Protein AF-A0A7C1CQU7-F1 (afdb_monomer_lite)

Foldseek 3Di:
DDDPVVVVVVVVVVVVVVVVVVVVVPDDPPDVPVVVVVVVVVVVVVVVVVVVVVVVVVVVVVVVVVVVVVVVVVVVVVVVVVVVVVVVVVVVVVVVVVVVVVVVVVVVVVVVVVVVVVVVVVVVVVVVVVVVVVVVVVVVVVVVVVVVVVVVVVVVVVVVVVVVVVVVVVVVVVVVVVVVVVVVVVVVVVVVVVVVCCCVVVCVVVVVVVVVVVVVVVVVVVVVVVVVVVPPPPPPVVVQVPDPVSQQVVQLVVVVVVCVVPDPPVQKDAQDQAPPRDDTAGIWGWDQDPPNDNPDTHTHGDGGDDDPVVPVD

Radius of gyration: 114.38 Å; chains: 1; bounding box: 146×77×330 Å

Structure (mmCIF, N/CA/C/O backbone):
data_AF-A0A7C1CQU7-F1
#
_entry.id   AF-A0A7C1CQU7-F1
#
loop_
_atom_site.group_PDB
_atom_site.id
_atom_site.type_symbol
_atom_site.label_atom_id
_atom_site.label_alt_id
_atom_site.label_comp_id
_atom_site.label_asym_id
_atom_site.label_entity_id
_atom_site.label_seq_id
_atom_site.pdbx_PDB_ins_code
_atom_site.Cartn_x
_atom_site.Cartn_y
_atom_site.Cartn_z
_atom_site.occupancy
_atom_site.B_iso_or_equiv
_atom_site.auth_seq_id
_atom_site.auth_comp_id
_atom_site.auth_asym_id
_atom_site.auth_atom_id
_atom_site.pdbx_PDB_model_num
ATOM 1 N N . MET A 1 1 ? 92.258 -51.554 -167.176 1.00 52.19 1 MET A N 1
ATOM 2 C CA . MET A 1 1 ? 92.944 -50.259 -166.995 1.00 52.19 1 MET A CA 1
ATOM 3 C C . MET A 1 1 ? 91.890 -49.221 -166.662 1.00 52.19 1 MET A C 1
ATOM 5 O O . MET A 1 1 ? 91.170 -48.793 -167.552 1.00 52.19 1 MET A O 1
ATOM 9 N N . ILE A 1 2 ? 91.719 -48.932 -165.372 1.00 47.75 2 ILE A N 1
ATOM 10 C CA . ILE A 1 2 ? 90.845 -47.865 -164.867 1.00 47.75 2 ILE A CA 1
ATOM 11 C C . ILE A 1 2 ? 91.769 -46.693 -164.478 1.00 47.75 2 ILE A C 1
ATOM 13 O O . ILE A 1 2 ? 92.855 -46.960 -163.961 1.00 47.75 2 ILE A O 1
ATOM 17 N N . PRO A 1 3 ? 91.402 -45.441 -164.803 1.00 57.81 3 PRO A N 1
ATOM 18 C CA . PRO A 1 3 ? 92.338 -44.379 -165.197 1.00 57.81 3 PRO A CA 1
ATOM 19 C C . PRO A 1 3 ? 92.877 -43.546 -164.016 1.00 57.81 3 PRO A C 1
ATOM 21 O O . PRO A 1 3 ? 92.169 -43.348 -163.029 1.00 57.81 3 PRO A O 1
ATOM 24 N N . GLU A 1 4 ? 94.086 -42.982 -164.155 1.00 64.00 4 GLU A N 1
ATOM 25 C CA . GLU A 1 4 ? 94.810 -42.149 -163.163 1.00 64.00 4 GLU A CA 1
ATOM 26 C C . GLU A 1 4 ? 93.991 -40.998 -162.532 1.00 64.00 4 GLU A C 1
ATOM 28 O O . GLU A 1 4 ? 94.267 -40.585 -161.407 1.00 64.00 4 GLU A O 1
ATOM 33 N N . TYR A 1 5 ? 92.928 -40.518 -163.183 1.00 70.50 5 TYR A N 1
ATOM 34 C CA . TYR A 1 5 ? 92.079 -39.434 -162.667 1.00 70.50 5 TYR A CA 1
ATOM 35 C C . TYR A 1 5 ? 91.309 -39.785 -161.378 1.00 70.50 5 TYR A C 1
ATOM 37 O O . TYR A 1 5 ? 91.013 -38.891 -160.583 1.00 70.50 5 TYR A O 1
ATOM 45 N N . ILE A 1 6 ? 91.009 -41.066 -161.119 1.00 69.50 6 ILE A N 1
ATOM 46 C CA . ILE A 1 6 ? 90.254 -41.472 -159.916 1.00 69.50 6 ILE A CA 1
ATOM 47 C C . ILE A 1 6 ? 91.121 -41.383 -158.647 1.00 69.50 6 ILE A C 1
ATOM 49 O O . ILE A 1 6 ? 90.611 -41.031 -157.583 1.00 69.50 6 ILE A O 1
ATOM 53 N N . GLN A 1 7 ? 92.436 -41.619 -158.739 1.00 68.69 7 GLN A N 1
ATOM 54 C CA . GLN A 1 7 ? 93.334 -41.514 -157.579 1.00 68.69 7 GLN A CA 1
ATOM 55 C C . GLN A 1 7 ? 93.500 -40.064 -157.094 1.00 68.69 7 GLN A C 1
ATOM 57 O O . GLN A 1 7 ? 93.564 -39.825 -155.887 1.00 68.69 7 GLN A O 1
ATOM 62 N N . ILE A 1 8 ? 93.482 -39.089 -158.009 1.00 71.31 8 ILE A N 1
ATOM 63 C CA . ILE A 1 8 ? 93.587 -37.660 -157.668 1.00 71.31 8 ILE A CA 1
ATOM 64 C C . ILE A 1 8 ? 92.328 -37.177 -156.925 1.00 71.31 8 ILE A C 1
ATOM 66 O O . ILE A 1 8 ? 92.433 -36.442 -155.942 1.00 71.31 8 ILE A O 1
ATOM 70 N N . ALA A 1 9 ? 91.137 -37.633 -157.331 1.00 71.56 9 ALA A N 1
ATOM 71 C CA . ALA A 1 9 ? 89.878 -37.244 -156.690 1.00 71.56 9 ALA A CA 1
ATOM 72 C C . ALA A 1 9 ? 89.766 -37.743 -155.235 1.00 71.56 9 ALA A C 1
ATOM 74 O O . ALA A 1 9 ? 89.304 -37.008 -154.360 1.00 71.56 9 ALA A O 1
ATOM 75 N N . VAL A 1 10 ? 90.238 -38.963 -154.949 1.00 75.75 10 VAL A N 1
ATOM 76 C CA . VAL A 1 10 ? 90.227 -39.524 -153.585 1.00 75.75 10 VAL A CA 1
ATOM 77 C C . VAL A 1 10 ? 91.210 -38.784 -152.667 1.00 75.75 10 VAL A C 1
ATOM 79 O O . VAL A 1 10 ? 90.876 -38.521 -151.513 1.00 75.75 10 VAL A O 1
ATOM 82 N N . GLY A 1 11 ? 92.379 -38.375 -153.176 1.00 74.25 11 GLY A N 1
ATOM 83 C CA . GLY A 1 11 ? 93.358 -37.592 -152.408 1.00 74.25 11 GLY A CA 1
ATOM 84 C C . GLY A 1 11 ? 92.873 -36.188 -152.018 1.00 74.25 11 GLY A C 1
ATOM 85 O O . GLY A 1 11 ? 93.217 -35.680 -150.952 1.00 74.25 11 GLY A O 1
ATOM 86 N N . LEU A 1 12 ? 92.030 -35.563 -152.844 1.00 74.88 12 LEU A N 1
ATOM 87 C CA . LEU A 1 12 ? 91.439 -34.255 -152.538 1.00 74.88 12 LEU A CA 1
ATOM 88 C C . LEU A 1 12 ? 90.359 -34.359 -151.449 1.00 74.88 12 LEU A C 1
ATOM 90 O O . LEU A 1 12 ? 90.279 -33.505 -150.564 1.00 74.88 12 LEU A O 1
ATOM 94 N N . LEU A 1 13 ? 89.568 -35.436 -151.465 1.00 76.38 13 LEU A N 1
ATOM 95 C CA . LEU A 1 13 ? 88.512 -35.664 -150.477 1.00 76.38 13 LEU A CA 1
ATOM 96 C C . LEU A 1 13 ? 89.076 -35.939 -149.070 1.00 76.38 13 LEU A C 1
ATOM 98 O O . LEU A 1 13 ? 88.520 -35.470 -148.074 1.00 76.38 13 LEU A O 1
ATOM 102 N N . THR A 1 14 ? 90.203 -36.654 -148.971 1.00 76.88 14 THR A N 1
ATOM 103 C CA . THR A 1 14 ? 90.857 -36.936 -147.680 1.00 76.88 14 THR A CA 1
ATOM 104 C C . THR A 1 14 ? 91.454 -35.682 -147.040 1.00 76.88 14 THR A C 1
ATOM 106 O O . THR A 1 14 ? 91.358 -35.520 -145.823 1.00 76.88 14 THR A O 1
ATOM 109 N N . LEU A 1 15 ? 91.990 -34.749 -147.833 1.00 79.12 15 LEU A N 1
ATOM 110 C CA . LEU A 1 15 ? 92.487 -33.459 -147.336 1.00 79.12 15 LEU A CA 1
ATOM 111 C C . LEU A 1 15 ? 91.371 -32.568 -146.774 1.00 79.12 15 LEU A C 1
ATOM 113 O O . LEU A 1 15 ? 91.558 -31.944 -145.729 1.00 79.12 15 LEU A O 1
ATOM 117 N N . VAL A 1 16 ? 90.197 -32.540 -147.415 1.00 80.81 16 VAL A N 1
ATOM 118 C CA . VAL A 1 16 ? 89.038 -31.778 -146.913 1.00 80.81 16 VAL A CA 1
ATOM 119 C C . VAL A 1 16 ? 88.530 -32.358 -145.593 1.00 80.81 16 VAL A C 1
ATOM 121 O O . VAL A 1 16 ? 88.255 -31.605 -144.656 1.00 80.81 16 VAL A O 1
ATOM 124 N N . LEU A 1 17 ? 88.466 -33.688 -145.477 1.00 79.81 17 LEU A N 1
ATOM 125 C CA . LEU A 1 17 ? 88.086 -34.349 -144.226 1.00 79.81 17 LEU A CA 1
ATOM 126 C C . LEU A 1 17 ? 89.089 -34.070 -143.099 1.00 79.81 17 LEU A C 1
ATOM 128 O O . LEU A 1 17 ? 88.672 -33.777 -141.977 1.00 79.81 17 LEU A O 1
ATOM 132 N N . LEU A 1 18 ? 90.393 -34.082 -143.390 1.00 79.81 18 LEU A N 1
ATOM 133 C CA . LEU A 1 18 ? 91.423 -33.726 -142.409 1.00 79.81 18 LEU A CA 1
ATOM 134 C C . LEU A 1 18 ? 91.337 -32.257 -141.980 1.00 79.81 18 LEU A C 1
ATOM 136 O O . LEU A 1 18 ? 91.488 -31.968 -140.793 1.00 79.81 18 LEU A O 1
ATOM 140 N N . TYR A 1 19 ? 91.030 -31.335 -142.898 1.00 81.12 19 TYR A N 1
ATOM 141 C CA . TYR A 1 19 ? 90.824 -29.923 -142.566 1.00 81.12 19 TYR A CA 1
ATOM 142 C C . TYR A 1 19 ? 89.614 -29.718 -141.644 1.00 81.12 19 TYR A C 1
ATOM 144 O O . TYR A 1 19 ? 89.709 -29.009 -140.641 1.00 81.12 19 TYR A O 1
ATOM 152 N N . PHE A 1 20 ? 88.496 -30.390 -141.932 1.00 80.19 20 PHE A N 1
ATOM 153 C CA . PHE A 1 20 ? 87.295 -30.314 -141.097 1.00 80.19 20 PHE A CA 1
ATOM 154 C C . PHE A 1 20 ? 87.521 -30.932 -139.712 1.00 80.19 20 PHE A C 1
ATOM 156 O O . PHE A 1 20 ? 87.081 -30.387 -138.697 1.00 80.19 20 PHE A O 1
ATOM 163 N N . MET A 1 21 ? 88.258 -32.045 -139.651 1.00 75.19 21 MET A N 1
ATOM 164 C CA . MET A 1 21 ? 88.622 -32.686 -138.388 1.00 75.19 21 MET A CA 1
ATOM 165 C C . MET A 1 21 ? 89.573 -31.804 -137.568 1.00 75.19 21 MET A C 1
ATOM 167 O O . MET A 1 21 ? 89.399 -31.677 -136.357 1.00 75.19 21 MET A O 1
ATOM 171 N N . TRP A 1 22 ? 90.518 -31.120 -138.221 1.00 74.25 22 TRP A N 1
ATOM 172 C CA . TRP A 1 22 ? 91.406 -30.159 -137.569 1.00 74.25 22 TRP A CA 1
ATOM 173 C C . TRP A 1 22 ? 90.660 -28.919 -137.057 1.00 74.25 22 TRP A C 1
ATOM 175 O O . TRP A 1 22 ? 90.920 -28.480 -135.939 1.00 74.25 22 TRP A O 1
ATOM 185 N N . GLN A 1 23 ? 89.677 -28.398 -137.802 1.00 77.12 23 GLN A N 1
ATOM 186 C CA . GLN A 1 23 ? 88.798 -27.328 -137.310 1.00 77.12 23 GLN A CA 1
ATOM 187 C C . GLN A 1 23 ? 87.991 -27.762 -136.083 1.00 77.12 23 GLN A C 1
ATOM 189 O O . GLN A 1 23 ? 87.850 -26.987 -135.136 1.00 77.12 23 GLN A O 1
ATOM 194 N N . ARG A 1 24 ? 87.493 -29.003 -136.065 1.00 72.38 24 ARG A N 1
ATOM 195 C CA . ARG A 1 24 ? 86.677 -29.507 -134.954 1.00 72.38 24 ARG A CA 1
ATOM 196 C C . ARG A 1 24 ? 87.498 -29.800 -133.698 1.00 72.38 24 ARG A C 1
ATOM 198 O O . ARG A 1 24 ? 87.007 -29.559 -132.601 1.00 72.38 24 ARG A O 1
ATOM 205 N N . LEU A 1 25 ? 88.751 -30.241 -133.840 1.00 64.81 25 LEU A N 1
ATOM 206 C CA . LEU A 1 25 ? 89.664 -30.412 -132.701 1.00 64.81 25 LEU A CA 1
ATOM 207 C C . LEU A 1 25 ? 90.180 -29.083 -132.123 1.00 64.81 25 LEU A C 1
ATOM 209 O O . LEU A 1 25 ? 90.722 -29.078 -131.021 1.00 64.81 25 LEU A O 1
ATOM 213 N N . ARG A 1 26 ? 90.020 -27.958 -132.834 1.00 62.16 26 ARG A N 1
ATOM 214 C CA . ARG A 1 26 ? 90.514 -26.640 -132.400 1.00 62.16 26 ARG A CA 1
ATOM 215 C C . ARG A 1 26 ? 89.468 -25.779 -131.680 1.00 62.16 26 ARG A C 1
ATOM 217 O O . ARG A 1 26 ? 89.778 -24.640 -131.338 1.00 62.16 26 ARG A O 1
ATOM 224 N N . GLN A 1 27 ? 88.260 -26.291 -131.425 1.00 60.91 27 GLN A N 1
ATOM 225 C CA . GLN A 1 27 ? 87.268 -25.595 -130.596 1.00 60.91 27 GLN A CA 1
ATOM 226 C C . GLN A 1 27 ? 87.469 -25.922 -129.101 1.00 60.91 27 GLN A C 1
ATOM 228 O O . GLN A 1 27 ? 87.386 -27.090 -128.720 1.00 60.91 27 GLN A O 1
ATOM 233 N N . PRO A 1 28 ? 87.725 -24.925 -128.231 1.00 55.25 28 PRO A N 1
ATOM 234 C CA . PRO A 1 28 ? 87.921 -25.152 -126.802 1.00 55.25 28 PRO A CA 1
ATOM 235 C C . PRO A 1 28 ? 86.569 -25.237 -126.071 1.00 55.25 28 PRO A C 1
ATOM 237 O O . PRO A 1 28 ? 85.902 -24.229 -125.870 1.00 55.25 28 PRO A O 1
ATOM 240 N N . ALA A 1 29 ? 86.174 -26.428 -125.617 1.00 56.47 29 ALA A N 1
ATOM 241 C CA . ALA A 1 29 ? 84.917 -26.678 -124.891 1.00 56.47 29 ALA A CA 1
ATOM 242 C C . ALA A 1 29 ? 84.958 -26.336 -123.374 1.00 56.47 29 ALA A C 1
ATOM 244 O O . ALA A 1 29 ? 84.221 -26.919 -122.587 1.00 56.47 29 ALA A O 1
ATOM 245 N N . GLY A 1 30 ? 85.831 -25.420 -122.934 1.00 58.91 30 GLY A N 1
ATOM 246 C CA . GLY A 1 30 ? 86.108 -25.169 -121.506 1.00 58.91 30 GLY A CA 1
ATOM 247 C C . GLY A 1 30 ? 85.577 -23.857 -120.908 1.00 58.91 30 GLY A C 1
ATOM 248 O O . GLY A 1 30 ? 85.721 -23.660 -119.707 1.00 58.91 30 GLY A O 1
ATOM 249 N N . SER A 1 31 ? 84.994 -22.943 -121.696 1.00 60.34 31 SER A N 1
ATOM 250 C CA . SER A 1 31 ? 84.655 -21.585 -121.219 1.00 60.34 31 SER A CA 1
ATOM 251 C C . SER A 1 31 ? 83.212 -21.377 -120.752 1.00 60.34 31 SER A C 1
ATOM 253 O O . SER A 1 31 ? 82.942 -20.358 -120.121 1.00 60.34 31 SER A O 1
ATOM 255 N N . ASP A 1 32 ? 82.290 -22.290 -121.066 1.00 61.31 32 ASP A N 1
ATOM 256 C CA . ASP A 1 32 ? 80.858 -22.090 -120.786 1.00 61.31 32 ASP A CA 1
ATOM 257 C C . ASP A 1 32 ? 80.410 -22.687 -119.443 1.00 61.31 32 ASP A C 1
ATOM 259 O O . ASP A 1 32 ? 79.511 -22.145 -118.804 1.00 61.31 32 ASP A O 1
ATOM 263 N N . LEU A 1 33 ? 81.088 -23.726 -118.939 1.00 65.88 33 LEU A N 1
ATOM 264 C CA . LEU A 1 33 ? 80.739 -24.360 -117.659 1.00 65.88 33 LEU A CA 1
ATOM 265 C C . LEU A 1 33 ? 81.103 -23.484 -116.441 1.00 65.88 33 LEU A C 1
ATOM 267 O O . LEU A 1 33 ? 80.305 -23.354 -115.518 1.00 65.88 33 LEU A O 1
ATOM 271 N N . ASP A 1 34 ? 82.272 -22.829 -116.448 1.00 68.06 34 ASP A N 1
ATOM 272 C CA . ASP A 1 34 ? 82.695 -21.932 -115.351 1.00 68.06 34 ASP A CA 1
ATOM 273 C C . ASP A 1 34 ? 81.840 -20.651 -115.287 1.00 68.06 34 ASP A C 1
ATOM 275 O O . ASP A 1 34 ? 81.630 -20.072 -114.220 1.00 68.06 34 ASP A O 1
ATOM 279 N N . LYS A 1 35 ? 81.282 -20.224 -116.429 1.00 71.94 35 LYS A N 1
ATOM 280 C CA . LYS A 1 35 ? 80.318 -19.117 -116.480 1.00 71.94 35 LYS A CA 1
ATOM 281 C C . LYS A 1 35 ? 78.973 -19.521 -115.881 1.00 71.94 35 LYS A C 1
ATOM 283 O O . LYS A 1 35 ? 78.466 -18.784 -115.042 1.00 71.94 35 LYS A O 1
ATOM 288 N N . ALA A 1 36 ? 78.452 -20.697 -116.235 1.00 74.75 36 ALA A N 1
ATOM 289 C CA . ALA A 1 36 ? 77.183 -21.201 -115.707 1.00 74.75 36 ALA A CA 1
ATOM 290 C C . ALA A 1 36 ? 77.216 -21.391 -114.179 1.00 74.75 36 ALA A C 1
ATOM 292 O O . ALA A 1 36 ? 76.306 -20.953 -113.483 1.00 74.75 36 ALA A O 1
ATOM 293 N N . VAL A 1 37 ? 78.301 -21.954 -113.634 1.00 74.69 37 VAL A N 1
ATOM 294 C CA . VAL A 1 37 ? 78.455 -22.153 -112.180 1.00 74.69 37 VAL A CA 1
ATOM 295 C C . VAL A 1 37 ? 78.602 -20.823 -111.432 1.00 74.69 37 VAL A C 1
ATOM 297 O O . VAL A 1 37 ? 78.029 -20.647 -110.356 1.00 74.69 37 VAL A O 1
ATOM 300 N N . ARG A 1 38 ? 79.328 -19.840 -111.989 1.00 75.00 38 ARG A N 1
ATOM 301 C CA . ARG A 1 38 ? 79.370 -18.487 -111.401 1.00 75.00 38 ARG A CA 1
ATOM 302 C C . ARG A 1 38 ? 78.021 -17.788 -111.451 1.00 75.00 38 ARG A C 1
ATOM 304 O O . ARG A 1 38 ? 77.718 -17.037 -110.526 1.00 75.00 38 ARG A O 1
ATOM 311 N N . GLU A 1 39 ? 77.241 -18.001 -112.505 1.00 75.88 39 GLU A N 1
ATOM 312 C CA . GLU A 1 39 ? 75.883 -17.474 -112.599 1.00 75.88 39 GLU A CA 1
ATOM 313 C C . GLU A 1 39 ? 74.951 -18.132 -111.575 1.00 75.88 39 GLU A C 1
ATOM 315 O O . GLU A 1 39 ? 74.237 -17.396 -110.899 1.00 75.88 39 GLU A O 1
ATOM 320 N N . GLU A 1 40 ? 75.030 -19.448 -111.349 1.00 78.50 40 GLU A N 1
ATOM 321 C CA . GLU A 1 40 ? 74.260 -20.123 -110.289 1.00 78.50 40 GLU A CA 1
ATOM 322 C C . GLU A 1 40 ? 74.653 -19.656 -108.881 1.00 78.50 40 GLU A C 1
ATOM 324 O O . GLU A 1 40 ? 73.784 -19.271 -108.104 1.00 78.50 40 GLU A O 1
ATOM 329 N N . PHE A 1 41 ? 75.947 -19.577 -108.545 1.00 77.56 41 PHE A N 1
ATOM 330 C CA . PHE A 1 41 ? 76.366 -19.051 -107.236 1.00 77.56 41 PHE A CA 1
ATOM 331 C C . PHE A 1 41 ? 75.985 -17.580 -107.040 1.00 77.56 41 PHE A C 1
ATOM 333 O O . PHE A 1 41 ? 75.737 -17.136 -105.914 1.00 77.56 41 PHE A O 1
ATOM 340 N N . ARG A 1 42 ? 75.953 -16.797 -108.123 1.00 77.38 42 ARG A N 1
ATOM 341 C CA . ARG A 1 42 ? 75.472 -15.416 -108.084 1.00 77.38 42 ARG A CA 1
ATOM 342 C C . ARG A 1 42 ? 73.958 -15.375 -107.875 1.00 77.38 42 ARG A C 1
ATOM 344 O O . ARG A 1 42 ? 73.509 -14.583 -107.051 1.00 77.38 42 ARG A O 1
ATOM 351 N N . GLN A 1 43 ? 73.197 -16.247 -108.534 1.00 81.69 43 GLN A N 1
ATOM 352 C CA . GLN A 1 43 ? 71.755 -16.391 -108.327 1.00 81.69 43 GLN A CA 1
ATOM 353 C C . GLN A 1 43 ? 71.427 -16.842 -106.901 1.00 81.69 43 GLN A C 1
ATOM 355 O O . GLN A 1 43 ? 70.590 -16.210 -106.264 1.00 81.69 43 GLN A O 1
ATOM 360 N N . GLU A 1 44 ? 72.124 -17.836 -106.346 1.00 80.31 44 GLU A N 1
ATOM 361 C CA . GLU A 1 44 ? 71.927 -18.275 -104.959 1.00 80.31 44 GLU A CA 1
ATOM 362 C C . GLU A 1 44 ? 72.240 -17.170 -103.949 1.00 80.31 44 GLU A C 1
ATOM 364 O O . GLU A 1 44 ? 71.494 -16.991 -102.988 1.00 80.31 44 GLU A O 1
ATOM 369 N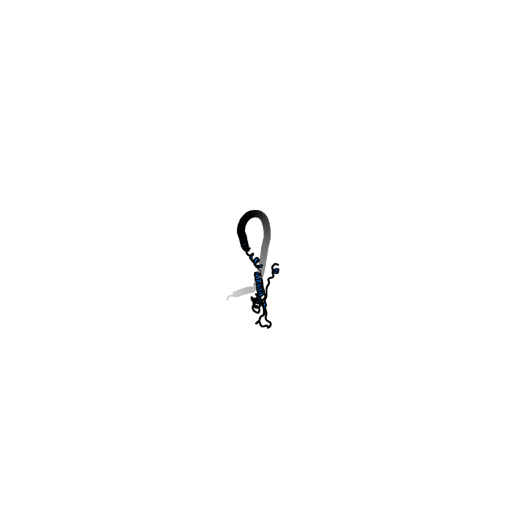 N . ARG A 1 45 ? 73.309 -16.388 -104.156 1.00 78.38 45 ARG A N 1
ATOM 370 C CA . ARG A 1 45 ? 73.613 -15.231 -103.295 1.00 78.38 45 ARG A CA 1
ATOM 371 C C . ARG A 1 45 ? 72.541 -14.150 -103.403 1.00 78.38 45 ARG A C 1
ATOM 373 O O . ARG A 1 45 ? 72.095 -13.636 -102.381 1.00 78.38 45 ARG A O 1
ATOM 380 N N . GLU A 1 46 ? 72.091 -13.842 -104.618 1.00 81.19 46 GLU A N 1
ATOM 381 C CA . GLU A 1 46 ? 70.999 -12.893 -104.858 1.00 81.19 46 GLU A CA 1
ATOM 382 C C . GLU A 1 46 ? 69.658 -13.398 -104.283 1.00 81.19 46 GLU A C 1
ATOM 384 O O . GLU A 1 46 ? 68.835 -12.604 -103.825 1.00 81.19 46 GLU A O 1
ATOM 389 N N . GLU A 1 47 ? 69.400 -14.706 -104.280 1.00 82.31 47 GLU A N 1
ATOM 390 C CA . GLU A 1 47 ? 68.227 -15.322 -103.650 1.00 82.31 47 GLU A CA 1
ATOM 391 C C . GLU A 1 47 ? 68.328 -15.368 -102.126 1.00 82.31 47 GLU A C 1
ATOM 393 O O . GLU A 1 47 ? 67.346 -15.071 -101.446 1.00 82.31 47 GLU A O 1
ATOM 398 N N . ALA A 1 48 ? 69.495 -15.694 -101.573 1.00 82.56 48 ALA A N 1
ATOM 399 C CA . ALA A 1 48 ? 69.746 -15.689 -100.137 1.00 82.56 48 ALA A CA 1
ATOM 400 C C . ALA A 1 48 ? 69.601 -14.276 -99.560 1.00 82.56 48 ALA A C 1
ATOM 402 O O . ALA A 1 48 ? 68.928 -14.097 -98.544 1.00 82.56 48 ALA A O 1
ATOM 403 N N . ASP A 1 49 ? 70.132 -13.262 -100.249 1.00 83.62 49 ASP A N 1
ATOM 404 C CA . ASP A 1 49 ? 69.953 -11.859 -99.874 1.00 83.62 49 ASP A CA 1
ATOM 405 C C . ASP A 1 49 ? 68.482 -11.434 -99.954 1.00 83.62 49 ASP A C 1
ATOM 407 O O . ASP A 1 49 ? 67.993 -10.728 -99.068 1.00 83.62 49 ASP A O 1
ATOM 411 N N . ARG A 1 50 ? 67.744 -11.890 -100.976 1.00 82.19 50 ARG A N 1
ATOM 412 C CA . ARG A 1 50 ? 66.296 -11.644 -101.087 1.00 82.19 50 ARG A CA 1
ATOM 413 C C . ARG A 1 50 ? 65.511 -12.310 -99.957 1.00 82.19 50 ARG A C 1
ATOM 415 O O . ARG A 1 50 ? 64.680 -11.648 -99.341 1.00 82.19 50 ARG A O 1
ATOM 422 N N . ARG A 1 51 ? 65.801 -13.573 -99.627 1.00 84.88 51 ARG A N 1
ATOM 423 C CA . ARG A 1 51 ? 65.165 -14.305 -98.515 1.00 84.88 51 ARG A CA 1
ATOM 424 C C . ARG A 1 51 ? 65.498 -13.678 -97.160 1.00 84.88 51 ARG A C 1
ATOM 426 O O . ARG A 1 51 ? 64.611 -13.539 -96.325 1.00 84.88 51 ARG A O 1
ATOM 433 N N . ALA A 1 52 ? 66.739 -13.238 -96.948 1.00 83.75 52 ALA A N 1
ATOM 434 C CA . ALA A 1 52 ? 67.147 -12.554 -95.722 1.00 83.75 52 ALA A CA 1
ATOM 435 C C . ALA A 1 52 ? 66.460 -11.188 -95.560 1.00 83.75 52 ALA A C 1
ATOM 437 O O . ALA A 1 52 ? 66.070 -10.827 -94.449 1.00 83.75 52 ALA A O 1
ATOM 438 N N . ARG A 1 53 ? 66.283 -10.433 -96.655 1.00 85.69 53 ARG A N 1
ATOM 439 C CA . ARG A 1 53 ? 65.492 -9.191 -96.651 1.00 85.69 53 ARG A CA 1
ATOM 440 C C . ARG A 1 53 ? 64.023 -9.472 -96.350 1.00 85.69 53 ARG A C 1
ATOM 442 O O . ARG A 1 53 ? 63.495 -8.860 -95.431 1.00 85.69 53 ARG A O 1
ATOM 449 N N . ALA A 1 54 ? 63.418 -10.451 -97.022 1.00 86.75 54 ALA A N 1
ATOM 450 C CA . ALA A 1 54 ? 62.028 -10.844 -96.793 1.00 86.75 54 ALA A CA 1
ATOM 451 C C . ALA A 1 54 ? 61.779 -11.295 -95.343 1.00 86.75 54 ALA A C 1
ATOM 453 O O . ALA A 1 54 ? 60.829 -10.836 -94.719 1.00 86.75 54 ALA A O 1
ATOM 454 N N . LEU A 1 55 ? 62.670 -12.109 -94.763 1.00 84.81 55 LEU A N 1
ATOM 455 C CA . LEU A 1 55 ? 62.573 -12.533 -93.362 1.00 84.81 55 LEU A CA 1
ATOM 456 C C . LEU A 1 55 ? 62.702 -11.346 -92.397 1.00 84.81 55 LEU A C 1
ATOM 458 O O . LEU A 1 55 ? 61.977 -11.277 -91.411 1.00 84.81 55 LEU A O 1
ATOM 462 N N . ARG A 1 56 ? 63.618 -10.402 -92.656 1.00 86.69 56 ARG A N 1
ATOM 463 C CA . ARG A 1 56 ? 63.758 -9.189 -91.831 1.00 86.69 56 ARG A CA 1
ATOM 464 C C . ARG A 1 56 ? 62.532 -8.292 -91.934 1.00 86.69 56 ARG A C 1
ATOM 466 O O . ARG A 1 56 ? 62.117 -7.740 -90.922 1.00 86.69 56 ARG A O 1
ATOM 473 N N . GLU A 1 57 ? 61.958 -8.158 -93.123 1.00 87.69 57 GLU A N 1
ATOM 474 C CA . GLU A 1 57 ? 60.719 -7.413 -93.348 1.00 87.69 57 GLU A CA 1
ATOM 475 C C . GLU A 1 57 ? 59.531 -8.085 -92.651 1.00 87.69 57 GLU A C 1
ATOM 477 O O . GLU A 1 57 ? 58.754 -7.408 -91.982 1.00 87.69 57 GLU A O 1
ATOM 482 N N . GLU A 1 58 ? 59.423 -9.412 -92.715 1.00 89.06 58 GLU A N 1
ATOM 483 C CA . GLU A 1 58 ? 58.387 -10.184 -92.028 1.00 89.06 58 GLU A CA 1
ATOM 484 C C . GLU A 1 58 ? 58.559 -10.145 -90.501 1.00 89.06 58 GLU A C 1
ATOM 486 O O . GLU A 1 58 ? 57.588 -9.952 -89.768 1.00 89.06 58 GLU A O 1
ATOM 491 N N . LEU A 1 59 ? 59.793 -10.241 -89.999 1.00 88.94 59 LEU A N 1
ATOM 492 C CA . LEU A 1 59 ? 60.105 -10.097 -88.576 1.00 88.94 59 LEU A CA 1
ATOM 493 C C . LEU A 1 59 ? 59.801 -8.673 -88.082 1.00 88.94 59 LEU A C 1
ATOM 495 O O . LEU A 1 59 ? 59.168 -8.500 -87.044 1.00 88.94 59 LEU A O 1
ATOM 499 N N . ALA A 1 60 ? 60.176 -7.645 -88.846 1.00 88.31 60 ALA A N 1
ATOM 500 C CA . ALA A 1 60 ? 59.831 -6.262 -88.528 1.00 88.31 60 ALA A CA 1
ATOM 501 C C . ALA A 1 60 ? 58.309 -6.049 -88.548 1.00 88.31 60 ALA A C 1
ATOM 503 O O . ALA A 1 60 ? 57.760 -5.409 -87.653 1.00 88.31 60 ALA A O 1
ATOM 504 N N . ALA A 1 61 ? 57.603 -6.631 -89.520 1.00 89.69 61 ALA A N 1
ATOM 505 C CA . ALA A 1 61 ? 56.149 -6.552 -89.613 1.00 89.69 61 ALA A CA 1
ATOM 506 C C . ALA A 1 61 ? 55.451 -7.275 -88.450 1.00 89.69 61 ALA A C 1
ATOM 508 O O . ALA A 1 61 ? 54.512 -6.735 -87.867 1.00 89.69 61 ALA A O 1
ATOM 509 N N . THR A 1 62 ? 55.902 -8.475 -88.080 1.00 90.00 62 THR A N 1
ATOM 510 C CA . THR A 1 62 ? 55.352 -9.243 -86.948 1.00 90.00 62 THR A CA 1
ATOM 511 C C . THR A 1 62 ? 55.650 -8.577 -85.606 1.00 90.00 62 THR A C 1
ATOM 513 O O . THR A 1 62 ? 54.747 -8.474 -84.776 1.00 90.00 62 THR A O 1
ATOM 516 N N . GLN A 1 63 ? 56.856 -8.040 -85.407 1.00 90.31 63 GLN A N 1
ATOM 517 C CA . GLN A 1 63 ? 57.209 -7.263 -84.218 1.00 90.31 63 GLN A CA 1
ATOM 518 C C . GLN A 1 63 ? 56.378 -5.977 -84.118 1.00 90.31 63 GLN A C 1
ATOM 520 O O . GLN A 1 63 ? 55.857 -5.673 -83.047 1.00 90.31 63 GLN A O 1
ATOM 525 N N . ASN A 1 64 ? 56.178 -5.259 -85.228 1.00 92.50 64 ASN A N 1
ATOM 526 C CA . ASN A 1 64 ? 55.322 -4.072 -85.259 1.00 92.50 64 ASN A CA 1
ATOM 527 C C . ASN A 1 64 ? 53.859 -4.412 -84.945 1.00 92.50 64 ASN A C 1
ATOM 529 O O . ASN A 1 64 ? 53.242 -3.716 -84.143 1.00 92.50 64 ASN A O 1
ATOM 533 N N . ARG A 1 65 ? 53.319 -5.514 -85.489 1.00 92.06 65 ARG A N 1
ATOM 534 C CA . ARG A 1 65 ? 51.970 -6.006 -85.144 1.00 92.06 65 ARG A CA 1
ATOM 535 C C . ARG A 1 65 ? 51.861 -6.397 -83.671 1.00 92.06 65 ARG A C 1
ATOM 537 O O . ARG A 1 65 ? 50.862 -6.082 -83.036 1.00 92.06 65 ARG A O 1
ATOM 544 N N . SER A 1 66 ? 52.877 -7.061 -83.120 1.00 90.44 66 SER A N 1
ATOM 545 C CA . SER A 1 66 ? 52.923 -7.421 -81.698 1.00 90.44 66 SER A CA 1
ATOM 546 C C . SER A 1 66 ? 52.941 -6.177 -80.807 1.00 90.44 66 SER A C 1
ATOM 548 O O . SER A 1 66 ? 52.144 -6.073 -79.878 1.00 90.44 66 SER A O 1
ATOM 550 N N . ASN A 1 67 ? 53.770 -5.183 -81.145 1.00 92.19 67 ASN A N 1
ATOM 551 C CA . ASN A 1 67 ? 53.797 -3.893 -80.457 1.00 92.19 67 ASN A CA 1
ATOM 552 C C . ASN A 1 67 ? 52.440 -3.180 -80.545 1.00 92.19 67 ASN A C 1
ATOM 554 O O . ASN A 1 67 ? 51.953 -2.668 -79.542 1.00 92.19 67 ASN A O 1
ATOM 558 N N . GLU A 1 68 ? 51.794 -3.188 -81.711 1.00 93.31 68 GLU A N 1
ATOM 559 C CA . GLU A 1 68 ? 50.464 -2.603 -81.892 1.00 93.31 68 GLU A CA 1
ATOM 560 C C . GLU A 1 68 ? 49.399 -3.318 -81.041 1.00 93.31 68 GLU A C 1
ATOM 562 O O . GLU A 1 68 ? 48.566 -2.665 -80.412 1.00 93.31 68 GLU A O 1
ATOM 567 N N . LEU A 1 69 ? 49.443 -4.653 -80.966 1.00 93.81 69 LEU A N 1
ATOM 568 C CA . LEU A 1 69 ? 48.557 -5.446 -80.110 1.00 93.81 69 LEU A CA 1
ATOM 569 C C . LEU A 1 69 ? 48.816 -5.193 -78.620 1.00 93.81 69 LEU A C 1
ATOM 571 O O . LEU A 1 69 ? 47.858 -5.056 -77.865 1.00 93.81 69 LEU A O 1
ATOM 575 N N . LEU A 1 70 ? 50.077 -5.087 -78.191 1.00 92.94 70 LEU A N 1
ATOM 576 C CA . LEU A 1 70 ? 50.437 -4.732 -76.814 1.00 92.94 70 LEU A CA 1
ATOM 577 C C . LEU A 1 70 ? 49.921 -3.341 -76.447 1.00 92.94 70 LEU A C 1
ATOM 579 O O . LEU A 1 70 ? 49.346 -3.175 -75.374 1.00 92.94 70 LEU A O 1
ATOM 583 N N . VAL A 1 71 ? 50.061 -2.362 -77.345 1.00 93.81 71 VAL A N 1
ATOM 584 C CA . VAL A 1 71 ? 49.502 -1.018 -77.151 1.00 93.81 71 VAL A CA 1
ATOM 585 C C . VAL A 1 71 ? 47.981 -1.088 -77.043 1.00 93.81 71 VAL A C 1
ATOM 587 O O . VAL A 1 71 ? 47.433 -0.537 -76.096 1.00 93.81 71 VAL A O 1
ATOM 590 N N . LYS A 1 72 ? 47.302 -1.825 -77.932 1.00 93.38 72 LYS A N 1
ATOM 591 C CA . LYS A 1 72 ? 45.841 -2.025 -77.882 1.00 93.38 72 LYS A CA 1
ATOM 592 C C . LYS A 1 72 ? 45.372 -2.722 -76.602 1.00 93.38 72 LYS A C 1
ATOM 594 O O . LYS A 1 72 ? 44.330 -2.369 -76.062 1.00 93.38 72 LYS A O 1
ATOM 599 N N . MET A 1 73 ? 46.121 -3.706 -76.104 1.00 91.81 73 MET A N 1
ATOM 600 C CA . MET A 1 73 ? 45.808 -4.369 -74.835 1.00 91.81 73 MET A CA 1
ATOM 601 C C . MET A 1 73 ? 46.045 -3.443 -73.645 1.00 91.81 73 MET A C 1
ATOM 603 O O . MET A 1 73 ? 45.225 -3.424 -72.735 1.00 91.81 73 MET A O 1
ATOM 607 N N . MET A 1 74 ? 47.122 -2.654 -73.648 1.00 91.38 74 MET A N 1
ATOM 608 C CA . MET A 1 74 ? 47.398 -1.683 -72.586 1.00 91.38 74 MET A CA 1
ATOM 609 C C . MET A 1 74 ? 46.373 -0.550 -72.565 1.00 91.38 74 MET A C 1
ATOM 611 O O . MET A 1 74 ? 45.967 -0.135 -71.483 1.00 91.38 74 MET A O 1
ATOM 615 N N . THR A 1 75 ? 45.907 -0.078 -73.724 1.00 94.00 75 THR A N 1
ATOM 616 C CA . THR A 1 75 ? 44.825 0.913 -73.786 1.00 94.00 75 THR A CA 1
ATOM 617 C C . THR A 1 75 ? 43.502 0.313 -73.334 1.00 94.00 75 THR A C 1
ATOM 619 O O . THR A 1 75 ? 42.870 0.888 -72.460 1.00 94.00 75 THR A O 1
ATOM 622 N N . ALA A 1 76 ? 43.129 -0.881 -73.807 1.00 92.69 76 ALA A N 1
ATOM 623 C CA . ALA A 1 76 ? 41.918 -1.565 -73.345 1.00 92.69 76 ALA A CA 1
ATOM 624 C C . ALA A 1 76 ? 41.954 -1.866 -71.833 1.00 92.69 76 ALA A C 1
ATOM 626 O O . ALA A 1 76 ? 40.953 -1.710 -71.129 1.00 92.69 76 ALA A O 1
ATOM 627 N N . LEU A 1 77 ? 43.114 -2.262 -71.299 1.00 94.31 77 LEU A N 1
ATOM 628 C CA . LEU A 1 77 ? 43.307 -2.457 -69.863 1.00 94.31 77 LEU A CA 1
ATOM 629 C C . LEU A 1 77 ? 43.225 -1.126 -69.101 1.00 94.31 77 LEU A C 1
ATOM 631 O O . LEU A 1 77 ? 42.584 -1.061 -68.056 1.00 94.31 77 LEU A O 1
ATOM 635 N N . GLY A 1 78 ? 43.826 -0.058 -69.626 1.00 93.19 78 GLY A N 1
ATOM 636 C CA . GLY A 1 78 ? 43.722 1.286 -69.059 1.00 93.19 78 GLY A CA 1
ATOM 637 C C . GLY A 1 78 ? 42.281 1.801 -69.037 1.00 93.19 78 GLY A C 1
ATOM 638 O O . GLY A 1 78 ? 41.836 2.330 -68.020 1.00 93.19 78 GLY A O 1
ATOM 639 N N . ASP A 1 79 ? 41.528 1.571 -70.111 1.00 94.12 79 ASP A N 1
ATOM 640 C CA . ASP A 1 79 ? 40.121 1.954 -70.237 1.00 94.12 79 ASP A CA 1
ATOM 641 C C . ASP A 1 79 ? 39.240 1.169 -69.258 1.00 94.12 79 ASP A C 1
ATOM 643 O O . ASP A 1 79 ? 38.426 1.761 -68.548 1.00 94.12 79 ASP A O 1
ATOM 647 N N . THR A 1 80 ? 39.445 -0.148 -69.136 1.00 94.12 80 THR A N 1
ATOM 648 C CA . THR A 1 80 ? 38.717 -0.978 -68.156 1.00 94.12 80 THR A CA 1
ATOM 649 C C . THR A 1 80 ? 39.075 -0.630 -66.710 1.00 94.12 80 THR A C 1
ATOM 651 O O . THR A 1 80 ? 38.183 -0.552 -65.864 1.00 94.12 80 THR A O 1
ATOM 654 N N . GLN A 1 81 ? 40.346 -0.352 -66.398 1.00 91.75 81 GLN A N 1
ATOM 655 C CA . GLN A 1 81 ? 40.749 0.132 -65.072 1.00 91.75 81 GLN A CA 1
ATOM 656 C C . GLN A 1 81 ? 40.142 1.500 -64.759 1.00 91.75 81 GLN A C 1
ATOM 658 O O . GLN A 1 81 ? 39.617 1.693 -63.662 1.00 91.75 81 GLN A O 1
ATOM 663 N N . LYS A 1 82 ? 40.155 2.433 -65.718 1.00 94.12 82 LYS A N 1
ATOM 664 C CA . LYS A 1 82 ? 39.514 3.744 -65.577 1.00 94.12 82 LYS A CA 1
ATOM 665 C C . LYS A 1 82 ? 38.017 3.594 -65.322 1.00 94.12 82 LYS A C 1
ATOM 667 O O . LYS A 1 82 ? 37.501 4.200 -64.387 1.00 94.12 82 LYS A O 1
ATOM 672 N N . GLN A 1 83 ? 37.341 2.741 -66.088 1.00 94.62 83 GLN A N 1
ATOM 673 C CA . GLN A 1 83 ? 35.921 2.460 -65.905 1.00 94.62 83 GLN A CA 1
ATOM 674 C C . GLN A 1 83 ? 35.637 1.870 -64.513 1.00 94.62 83 GLN A C 1
ATOM 676 O O . GLN A 1 83 ? 34.712 2.317 -63.836 1.00 94.62 83 GLN A O 1
ATOM 681 N N . ASN A 1 84 ? 36.452 0.923 -64.038 1.00 93.00 84 ASN A N 1
ATOM 682 C CA . ASN A 1 84 ? 36.313 0.356 -62.694 1.00 93.00 84 ASN A CA 1
ATOM 683 C C . ASN A 1 84 ? 36.518 1.408 -61.593 1.00 93.00 84 ASN A C 1
ATOM 685 O O . ASN A 1 84 ? 35.740 1.450 -60.642 1.00 93.00 84 ASN A O 1
ATOM 689 N N . LEU A 1 85 ? 37.520 2.283 -61.725 1.00 93.62 85 LEU A N 1
ATOM 690 C CA . LEU A 1 85 ? 37.750 3.380 -60.777 1.00 93.62 85 LEU A CA 1
ATOM 691 C C . LEU A 1 85 ? 36.590 4.380 -60.775 1.00 93.62 85 LEU A C 1
ATOM 693 O O . LEU A 1 85 ? 36.177 4.829 -59.708 1.00 93.62 85 LEU A O 1
ATOM 697 N N . GLU A 1 86 ? 36.021 4.689 -61.940 1.00 94.38 86 GLU A N 1
ATOM 698 C CA . GLU A 1 86 ? 34.827 5.528 -62.041 1.00 94.38 86 GLU A CA 1
ATOM 699 C C . GLU A 1 86 ? 33.602 4.864 -61.399 1.00 94.38 86 GLU A C 1
ATOM 701 O O . GLU A 1 86 ? 32.850 5.539 -60.694 1.00 94.38 86 GLU A O 1
ATOM 706 N N . HIS A 1 87 ? 33.402 3.555 -61.583 1.00 94.31 87 HIS A N 1
ATOM 707 C CA . HIS A 1 87 ? 32.330 2.817 -60.908 1.00 94.31 87 HIS A CA 1
ATOM 708 C C . HIS A 1 87 ? 32.510 2.809 -59.389 1.00 94.31 87 HIS A C 1
ATOM 710 O O . HIS A 1 87 ? 31.542 3.060 -58.674 1.00 94.31 87 HIS A O 1
ATOM 716 N N . ILE A 1 88 ? 33.731 2.585 -58.893 1.00 92.81 88 ILE A N 1
ATOM 717 C CA . ILE A 1 88 ? 34.033 2.638 -57.457 1.00 92.81 88 ILE A CA 1
ATOM 718 C C . ILE A 1 88 ? 33.772 4.045 -56.918 1.00 92.81 88 ILE A C 1
ATOM 720 O O . ILE A 1 88 ? 33.071 4.179 -55.923 1.00 92.81 88 ILE A O 1
ATOM 724 N N . ALA A 1 89 ? 34.257 5.092 -57.591 1.00 93.06 89 ALA A N 1
ATOM 725 C CA . ALA A 1 89 ? 34.048 6.477 -57.169 1.00 93.06 89 ALA A CA 1
ATOM 726 C C . ALA A 1 89 ? 32.561 6.883 -57.154 1.00 93.06 89 ALA A C 1
ATOM 728 O O . ALA A 1 89 ? 32.132 7.670 -56.309 1.00 93.06 89 ALA A O 1
ATOM 729 N N . ARG A 1 90 ? 31.754 6.349 -58.081 1.00 93.56 90 ARG A N 1
ATOM 730 C CA . ARG A 1 90 ? 30.295 6.538 -58.065 1.00 93.56 90 ARG A CA 1
ATOM 731 C C . ARG A 1 90 ? 29.653 5.775 -56.910 1.00 93.56 90 ARG A C 1
ATOM 733 O O . ARG A 1 90 ? 28.902 6.378 -56.152 1.00 93.56 90 ARG A O 1
ATOM 740 N N . ALA A 1 91 ? 29.996 4.501 -56.733 1.00 92.38 91 ALA A N 1
ATOM 741 C CA . ALA A 1 91 ? 29.457 3.663 -55.666 1.00 92.38 91 ALA A CA 1
ATOM 742 C C . ALA A 1 91 ? 29.802 4.198 -54.266 1.00 92.38 91 ALA A C 1
ATOM 744 O O . ALA A 1 91 ? 28.955 4.167 -53.375 1.00 92.38 91 ALA A O 1
ATOM 745 N N . THR A 1 92 ? 31.008 4.740 -54.059 1.00 93.19 92 THR A N 1
ATOM 746 C CA . THR A 1 92 ? 31.385 5.374 -52.787 1.00 93.19 92 THR A CA 1
ATOM 747 C C . THR A 1 92 ? 30.569 6.636 -52.532 1.00 93.19 92 THR A C 1
ATOM 749 O O . THR A 1 92 ? 30.028 6.790 -51.441 1.00 93.19 92 THR A O 1
ATOM 752 N N . LYS A 1 93 ? 30.394 7.499 -53.540 1.00 93.12 93 LYS A N 1
ATOM 753 C CA . LYS A 1 93 ? 29.582 8.720 -53.424 1.00 93.12 93 LYS A CA 1
ATOM 754 C C . LYS A 1 93 ? 28.101 8.418 -53.170 1.00 93.12 93 LYS A C 1
ATOM 756 O O 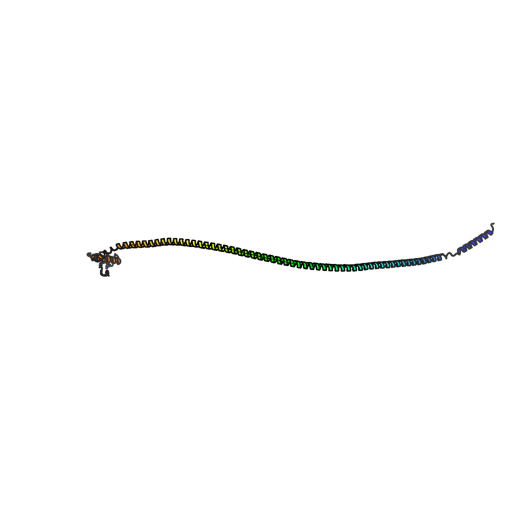. LYS A 1 93 ? 27.451 9.095 -52.374 1.00 93.12 93 LYS A O 1
ATOM 761 N N . GLU A 1 94 ? 27.560 7.403 -53.836 1.00 93.62 94 GLU A N 1
ATOM 762 C CA . GLU A 1 94 ? 26.197 6.915 -53.603 1.00 93.62 94 GLU A CA 1
ATOM 763 C C . GLU A 1 94 ? 26.054 6.306 -52.203 1.00 93.62 94 GLU A C 1
ATOM 765 O O . GLU A 1 94 ? 25.066 6.573 -51.517 1.00 93.62 94 GLU A O 1
ATOM 770 N N . GLY A 1 95 ? 27.063 5.561 -51.743 1.00 91.44 95 GLY A N 1
ATOM 771 C CA . GLY A 1 95 ? 27.141 5.030 -50.384 1.00 91.44 95 GLY A CA 1
ATOM 772 C C . GLY A 1 95 ? 27.146 6.130 -49.320 1.00 91.44 95 GLY A C 1
ATOM 773 O O . GLY A 1 95 ? 26.356 6.073 -48.380 1.00 91.44 95 GLY A O 1
ATOM 774 N N . GLU A 1 96 ? 27.964 7.171 -49.491 1.00 92.81 96 GLU A N 1
ATOM 775 C CA . GLU A 1 96 ? 27.991 8.341 -48.602 1.00 92.81 96 GLU A CA 1
ATOM 776 C C . GLU A 1 96 ? 26.631 9.047 -48.551 1.00 92.81 96 GLU A C 1
ATOM 778 O O . GLU A 1 96 ? 26.129 9.358 -47.468 1.00 92.81 96 GLU A O 1
ATOM 783 N N . ALA A 1 97 ? 25.987 9.245 -49.705 1.00 93.75 97 ALA A N 1
ATOM 784 C CA . ALA A 1 97 ? 24.657 9.846 -49.772 1.00 93.75 97 ALA A CA 1
ATOM 785 C C . ALA A 1 97 ? 23.587 8.977 -49.084 1.00 93.75 97 ALA A C 1
ATOM 787 O O . ALA A 1 97 ? 22.724 9.504 -48.374 1.00 93.75 97 ALA A O 1
ATOM 788 N N . ALA A 1 98 ? 23.647 7.652 -49.251 1.00 94.44 98 ALA A N 1
ATOM 789 C CA . ALA A 1 98 ? 22.734 6.714 -48.601 1.00 94.44 98 ALA A CA 1
ATOM 790 C C . ALA A 1 98 ? 22.910 6.706 -47.075 1.00 94.44 98 ALA A C 1
ATOM 792 O O . ALA A 1 98 ? 21.921 6.776 -46.341 1.00 94.44 98 ALA A O 1
ATOM 793 N N . VAL A 1 99 ? 24.157 6.694 -46.592 1.00 94.19 99 VAL A N 1
ATOM 794 C CA . VAL A 1 99 ? 24.478 6.791 -45.159 1.00 94.19 99 VAL A CA 1
ATOM 795 C C . VAL A 1 99 ? 23.992 8.120 -44.588 1.00 94.19 99 VAL A C 1
ATOM 797 O O . VAL A 1 99 ? 23.344 8.137 -43.542 1.00 94.19 99 VAL A O 1
ATOM 800 N N . GLN A 1 100 ? 24.219 9.231 -45.290 1.00 94.75 100 GLN A N 1
ATOM 801 C CA . GLN A 1 100 ? 23.750 10.541 -44.845 1.00 94.75 100 GLN A CA 1
ATOM 802 C C . GLN A 1 100 ? 22.220 10.594 -44.752 1.00 94.75 100 GLN A C 1
ATOM 804 O O . GLN A 1 100 ? 21.677 11.127 -43.781 1.00 94.75 100 GLN A O 1
ATOM 809 N N . LYS A 1 101 ? 21.513 9.999 -45.720 1.00 94.81 101 LYS A N 1
ATOM 810 C CA . LYS A 1 101 ? 20.050 9.894 -45.694 1.00 94.81 101 LYS A CA 1
ATOM 811 C C . LYS A 1 101 ? 19.567 9.067 -44.500 1.00 94.81 101 LYS A C 1
ATOM 813 O O . LYS A 1 101 ? 18.674 9.517 -43.790 1.00 94.81 101 LYS A O 1
ATOM 818 N N . LEU A 1 102 ? 20.196 7.918 -44.234 1.00 94.81 102 LEU A N 1
ATOM 819 C CA . LEU A 1 102 ? 19.896 7.083 -43.064 1.00 94.81 102 LEU A CA 1
ATOM 820 C C . LEU A 1 102 ? 20.097 7.844 -41.749 1.00 94.81 102 LEU A C 1
ATOM 822 O O . LEU A 1 102 ? 19.241 7.774 -40.873 1.00 94.81 102 LEU A O 1
ATOM 826 N N . ILE A 1 103 ? 21.180 8.616 -41.617 1.00 95.06 103 ILE A N 1
ATOM 827 C CA . ILE A 1 103 ? 21.433 9.436 -40.422 1.00 95.06 103 ILE A CA 1
ATOM 828 C C . ILE A 1 103 ? 20.313 10.461 -40.209 1.00 95.06 103 ILE A C 1
ATOM 830 O O . ILE A 1 103 ? 19.876 10.655 -39.073 1.00 95.06 103 ILE A O 1
ATOM 834 N N . VAL A 1 104 ? 19.842 11.116 -41.274 1.00 95.88 104 VAL A N 1
ATOM 835 C CA . VAL A 1 104 ? 18.729 12.075 -41.187 1.00 95.88 104 VAL A CA 1
ATOM 836 C C . VAL A 1 104 ? 17.439 11.369 -40.768 1.00 95.88 104 VAL A C 1
ATOM 838 O O . VAL A 1 104 ? 16.818 11.799 -39.800 1.00 95.88 104 VAL A O 1
ATOM 841 N N . THR A 1 105 ? 17.085 10.250 -41.406 1.00 95.88 105 THR A N 1
ATOM 842 C CA . THR A 1 105 ? 15.884 9.471 -41.054 1.00 95.88 105 THR A CA 1
ATOM 843 C C . THR A 1 105 ? 15.927 8.991 -39.601 1.00 95.88 105 THR A C 1
ATOM 845 O O . THR A 1 105 ? 14.964 9.188 -38.867 1.00 95.88 105 THR A O 1
ATOM 848 N N . ILE A 1 106 ? 17.059 8.447 -39.141 1.00 95.06 106 ILE A N 1
ATOM 849 C CA . ILE A 1 106 ? 17.221 8.000 -37.749 1.00 95.06 106 ILE A CA 1
ATOM 850 C C . ILE A 1 106 ? 17.079 9.176 -36.777 1.00 95.06 106 ILE A C 1
ATOM 852 O O . ILE A 1 106 ? 16.441 9.041 -35.735 1.00 95.06 106 ILE A O 1
ATOM 856 N N . ARG A 1 107 ? 17.650 10.347 -37.093 1.00 95.88 107 ARG A N 1
ATOM 857 C CA . ARG A 1 107 ? 17.497 11.546 -36.250 1.00 95.88 107 ARG A CA 1
ATOM 858 C C . ARG A 1 107 ? 16.041 11.995 -36.158 1.00 95.88 107 ARG A C 1
ATOM 860 O O . ARG A 1 107 ? 15.605 12.366 -35.070 1.00 95.88 107 ARG A O 1
ATOM 867 N N . GLU A 1 108 ? 15.305 11.953 -37.264 1.00 95.38 108 GLU A N 1
ATOM 868 C CA . GLU A 1 108 ? 13.879 12.289 -37.299 1.00 95.38 108 GLU A CA 1
ATOM 869 C C . GLU A 1 108 ? 13.034 11.286 -36.505 1.00 95.38 108 GLU A C 1
ATOM 871 O O . GLU A 1 108 ? 12.199 11.695 -35.698 1.00 95.38 108 GLU A O 1
ATOM 876 N N . GLU A 1 109 ? 13.272 9.983 -36.667 1.00 95.19 109 GLU A N 1
ATOM 877 C CA . GLU A 1 109 ? 12.587 8.943 -35.890 1.00 95.19 109 GLU A CA 1
ATOM 878 C C . GLU A 1 109 ? 12.882 9.064 -34.395 1.00 95.19 109 GLU A C 1
ATOM 880 O O . GLU A 1 109 ? 11.961 9.014 -33.582 1.00 95.19 109 GLU A O 1
ATOM 885 N N . LEU A 1 110 ? 14.141 9.307 -34.020 1.00 95.00 110 LEU A N 1
ATOM 886 C CA . LEU A 1 110 ? 14.528 9.511 -32.626 1.00 95.00 110 LEU A CA 1
ATOM 887 C C . LEU A 1 110 ? 13.867 10.767 -32.035 1.00 95.00 110 LEU A C 1
ATOM 889 O O . LEU A 1 110 ? 13.472 10.769 -30.869 1.00 95.00 110 LEU A O 1
ATOM 893 N N . ALA A 1 111 ? 13.735 11.841 -32.821 1.00 96.06 111 ALA A N 1
ATOM 894 C CA . ALA A 1 111 ? 13.033 13.050 -32.399 1.00 96.06 111 ALA A CA 1
ATOM 895 C C . ALA A 1 111 ? 11.539 12.774 -32.169 1.00 96.06 111 ALA A C 1
ATOM 897 O O . ALA A 1 111 ? 11.016 13.132 -31.112 1.00 96.06 111 ALA A O 1
ATOM 898 N N . ARG A 1 112 ? 10.888 12.055 -33.094 1.00 95.94 112 ARG A N 1
ATOM 899 C CA . ARG A 1 112 ? 9.486 11.625 -32.957 1.00 95.94 112 ARG A CA 1
ATOM 900 C C . ARG A 1 112 ? 9.281 10.724 -31.744 1.00 95.94 112 ARG A C 1
ATOM 902 O O . ARG A 1 112 ? 8.350 10.943 -30.978 1.00 95.94 112 ARG A O 1
ATOM 909 N N . GLN A 1 113 ? 10.166 9.754 -31.518 1.00 94.56 113 GLN A N 1
ATOM 910 C CA . GLN A 1 113 ? 10.106 8.884 -30.340 1.00 94.56 113 GLN A CA 1
ATOM 911 C C . GLN A 1 113 ? 10.257 9.680 -29.039 1.00 94.56 113 GLN A C 1
ATOM 913 O O . GLN A 1 113 ? 9.527 9.438 -28.081 1.00 94.56 113 GLN A O 1
ATOM 918 N N . ARG A 1 114 ? 11.171 10.658 -28.990 1.00 95.81 114 ARG A N 1
ATOM 919 C CA . ARG A 1 114 ? 11.335 11.533 -27.816 1.00 95.81 114 ARG A CA 1
ATOM 920 C C . ARG A 1 114 ? 10.085 12.361 -27.528 1.00 95.81 114 ARG A C 1
ATOM 922 O O . ARG A 1 114 ? 9.742 12.534 -26.361 1.00 95.81 114 ARG A O 1
ATOM 929 N N . GLU A 1 115 ? 9.422 12.864 -28.563 1.00 95.31 115 GLU A N 1
ATOM 930 C CA . GLU A 1 115 ? 8.162 13.600 -28.435 1.00 95.31 115 GLU A CA 1
ATOM 931 C C . GLU A 1 115 ? 7.030 12.688 -27.946 1.00 95.31 115 GLU A C 1
ATOM 933 O O . GLU A 1 115 ? 6.407 12.986 -26.932 1.00 95.31 115 GLU A O 1
ATOM 938 N N . GLN A 1 116 ? 6.865 11.508 -28.553 1.00 95.75 116 GLN A N 1
ATOM 939 C CA . GLN A 1 116 ? 5.887 10.507 -28.111 1.00 95.75 116 GLN A CA 1
ATOM 940 C C . GLN A 1 116 ? 6.087 10.096 -26.648 1.00 95.75 116 GLN A C 1
ATOM 942 O O . GLN A 1 116 ? 5.124 10.009 -25.888 1.00 95.75 116 GLN A O 1
ATOM 947 N N . VAL A 1 117 ? 7.335 9.867 -26.224 1.00 95.12 117 VAL A N 1
ATOM 948 C CA . VAL A 1 117 ? 7.650 9.548 -24.823 1.00 95.12 117 VAL A CA 1
ATOM 949 C C . VAL A 1 117 ? 7.297 10.718 -23.905 1.00 95.12 117 VAL A C 1
ATOM 951 O O . VAL A 1 117 ? 6.724 10.498 -22.839 1.00 95.12 117 VAL A O 1
ATOM 954 N N . ARG A 1 118 ? 7.594 11.961 -24.304 1.00 96.19 118 ARG A N 1
ATOM 955 C CA . ARG A 1 118 ? 7.217 13.154 -23.530 1.00 96.19 118 ARG A CA 1
ATOM 956 C C . ARG A 1 118 ? 5.699 13.253 -23.367 1.00 96.19 118 ARG A C 1
ATOM 958 O O . ARG A 1 118 ? 5.234 13.483 -22.252 1.00 96.19 118 ARG A O 1
ATOM 965 N N . ASP A 1 119 ? 4.942 13.033 -24.434 1.00 95.88 119 ASP A N 1
ATOM 966 C CA . ASP A 1 119 ? 3.480 13.105 -24.406 1.00 95.88 119 ASP A CA 1
ATOM 967 C C . ASP A 1 119 ? 2.866 11.995 -23.551 1.00 95.88 119 ASP A C 1
ATOM 969 O O . ASP A 1 119 ? 1.970 12.253 -22.744 1.00 95.88 119 ASP A O 1
ATOM 973 N N . LEU A 1 120 ? 3.387 10.768 -23.654 1.00 95.31 120 LEU A N 1
ATOM 974 C CA . LEU A 1 120 ? 2.985 9.660 -22.787 1.00 95.31 120 LEU A CA 1
ATOM 975 C C . LEU A 1 120 ? 3.244 9.979 -21.312 1.00 95.31 120 LEU A C 1
ATOM 977 O O . LEU A 1 120 ? 2.367 9.749 -20.481 1.00 95.31 120 LEU A O 1
ATOM 981 N N . LEU A 1 121 ? 4.404 10.552 -20.978 1.00 93.62 121 LEU A N 1
ATOM 982 C CA . LEU A 1 121 ? 4.715 10.953 -19.604 1.00 93.62 121 LEU A CA 1
ATOM 983 C C . LEU A 1 121 ? 3.765 12.042 -19.090 1.00 93.62 121 LEU A C 1
ATOM 985 O O . LEU A 1 121 ? 3.292 11.941 -17.959 1.00 93.62 121 LEU A O 1
ATOM 989 N N . LEU A 1 122 ? 3.434 13.043 -19.911 1.00 95.50 122 LEU A N 1
ATOM 990 C CA . LEU A 1 122 ? 2.462 14.080 -19.545 1.00 95.50 122 LEU A CA 1
ATOM 991 C C . LEU A 1 122 ? 1.054 13.503 -19.346 1.00 95.50 122 LEU A C 1
ATOM 993 O O . LEU A 1 122 ? 0.352 13.900 -18.414 1.00 95.50 122 LEU A O 1
ATOM 997 N N . ASN A 1 123 ? 0.645 12.551 -20.184 1.00 96.12 123 ASN A N 1
ATOM 998 C CA . ASN A 1 123 ? -0.643 11.873 -20.046 1.00 96.12 123 ASN A CA 1
ATOM 999 C C . ASN A 1 123 ? -0.696 11.018 -18.776 1.00 96.12 123 ASN A C 1
ATOM 1001 O O . ASN A 1 123 ? -1.671 11.110 -18.035 1.00 96.12 123 ASN A O 1
ATOM 1005 N N . ILE A 1 124 ? 0.368 10.267 -18.473 1.00 94.50 124 ILE A N 1
ATOM 1006 C CA . ILE A 1 124 ? 0.481 9.488 -17.231 1.00 94.50 124 ILE A CA 1
ATOM 1007 C C . ILE A 1 124 ? 0.435 10.409 -16.009 1.00 94.50 124 ILE A C 1
ATOM 1009 O O . ILE A 1 124 ? -0.266 10.104 -15.049 1.00 94.50 124 ILE A O 1
ATOM 1013 N N . GLN A 1 125 ? 1.140 11.544 -16.030 1.00 93.88 125 GLN A N 1
ATOM 1014 C CA . GLN A 1 125 ? 1.090 12.513 -14.931 1.00 93.88 125 GLN A CA 1
ATOM 1015 C C . GLN A 1 125 ? -0.330 13.047 -14.708 1.00 93.88 125 GLN A C 1
ATOM 1017 O O . GLN A 1 125 ? -0.815 13.026 -13.579 1.00 93.88 125 GLN A O 1
ATOM 1022 N N . LYS A 1 126 ? -1.026 13.457 -15.777 1.00 94.88 126 LYS A N 1
ATOM 1023 C CA . LYS A 1 126 ? -2.421 13.924 -15.696 1.00 94.88 126 LYS A CA 1
ATOM 1024 C C . LYS A 1 126 ? -3.372 12.837 -15.199 1.00 94.88 126 LYS A C 1
ATOM 1026 O O . LYS A 1 126 ? -4.250 13.111 -14.384 1.00 94.88 126 LYS A O 1
ATOM 1031 N N . GLU A 1 127 ? -3.216 11.607 -15.685 1.00 95.19 127 GLU A N 1
ATOM 1032 C CA . GLU A 1 127 ? -4.060 10.489 -15.270 1.00 95.19 127 GLU A CA 1
ATOM 1033 C C . GLU A 1 127 ? -3.820 10.123 -13.803 1.00 95.19 127 GLU A C 1
ATOM 1035 O O . GLU A 1 127 ? -4.779 9.875 -13.071 1.00 95.19 127 G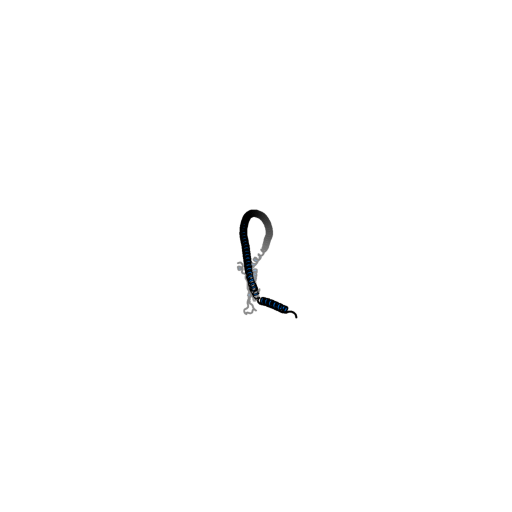LU A O 1
ATOM 1040 N N . ASN A 1 128 ? -2.563 10.129 -13.359 1.00 94.56 128 ASN A N 1
ATOM 1041 C CA . ASN A 1 128 ? -2.212 9.898 -11.964 1.00 94.56 128 ASN A CA 1
ATOM 1042 C C . ASN A 1 128 ? -2.815 10.967 -11.057 1.00 94.56 128 ASN A C 1
ATOM 1044 O O . ASN A 1 128 ? -3.434 10.602 -10.064 1.00 94.56 128 ASN A O 1
ATOM 1048 N N . GLU A 1 129 ? -2.730 12.248 -11.419 1.00 94.19 129 GLU A N 1
ATOM 1049 C CA . GLU A 1 129 ? -3.361 13.333 -10.656 1.00 94.19 129 GLU A CA 1
ATOM 1050 C C . GLU A 1 129 ? -4.880 13.116 -10.528 1.00 94.19 129 GLU A C 1
ATOM 1052 O O . GLU A 1 129 ? -5.443 13.125 -9.434 1.00 94.19 129 GLU A O 1
ATOM 1057 N N . ALA A 1 130 ? -5.549 12.784 -11.638 1.00 94.38 130 ALA A N 1
ATOM 1058 C CA . ALA A 1 130 ? -6.979 12.480 -11.636 1.00 94.38 130 ALA A CA 1
ATOM 1059 C C . ALA A 1 130 ? -7.333 11.199 -10.851 1.00 94.38 130 ALA A C 1
ATOM 1061 O O . ALA A 1 130 ? -8.442 11.065 -10.323 1.00 94.38 130 ALA A O 1
ATOM 1062 N N . ARG A 1 131 ? -6.431 10.213 -10.793 1.00 94.94 131 ARG A N 1
ATOM 1063 C CA . ARG A 1 131 ? -6.579 9.021 -9.943 1.00 94.94 131 ARG A CA 1
ATOM 1064 C C . ARG A 1 131 ? -6.398 9.383 -8.470 1.00 94.94 131 ARG A C 1
ATOM 1066 O O . ARG A 1 131 ? -7.211 8.935 -7.668 1.00 94.94 131 ARG A O 1
ATOM 1073 N N . PHE A 1 132 ? -5.409 10.204 -8.121 1.00 94.38 132 PHE A N 1
ATOM 1074 C CA . PHE A 1 132 ? -5.182 10.660 -6.749 1.00 94.38 132 PHE A CA 1
ATOM 1075 C C . PHE A 1 132 ? -6.364 11.462 -6.212 1.00 94.38 132 PHE A C 1
ATOM 1077 O O . PHE A 1 132 ? -6.823 11.170 -5.111 1.00 94.38 132 PHE A O 1
ATOM 1084 N N . GLU A 1 133 ? -6.931 12.378 -6.999 1.00 94.38 133 GLU A N 1
ATOM 1085 C CA . GLU A 1 133 ? -8.134 13.113 -6.586 1.00 94.38 133 GLU A CA 1
ATOM 1086 C C . GLU A 1 133 ? -9.343 12.190 -6.395 1.00 94.38 133 GLU A C 1
ATOM 1088 O O . GLU A 1 133 ? -10.047 12.286 -5.390 1.00 94.38 133 GLU A O 1
ATOM 1093 N N . ARG A 1 134 ? -9.558 11.216 -7.293 1.00 95.25 134 ARG A N 1
ATOM 1094 C CA . ARG A 1 134 ? -10.616 10.207 -7.101 1.00 95.25 134 ARG A CA 1
ATOM 1095 C C . ARG A 1 134 ? -10.408 9.393 -5.828 1.00 95.25 134 ARG A C 1
ATOM 1097 O O . ARG A 1 134 ? -11.361 9.203 -5.076 1.00 95.25 134 ARG A O 1
ATOM 1104 N N . VAL A 1 135 ? -9.179 8.943 -5.571 1.00 94.25 135 VAL A N 1
ATOM 1105 C CA . VAL A 1 135 ? -8.836 8.224 -4.338 1.00 94.25 135 VAL A CA 1
ATOM 1106 C C . VAL A 1 135 ? -9.115 9.104 -3.124 1.00 94.25 135 VAL A C 1
ATOM 1108 O O . VAL A 1 135 ? -9.797 8.647 -2.212 1.00 94.25 135 VAL A O 1
ATOM 1111 N N . ARG A 1 136 ? -8.685 10.369 -3.134 1.00 94.69 136 ARG A N 1
ATOM 1112 C CA . ARG A 1 136 ? -8.916 11.316 -2.038 1.00 94.69 136 ARG A CA 1
ATOM 1113 C C . ARG A 1 136 ? -10.405 11.496 -1.743 1.00 94.69 136 ARG A C 1
ATOM 1115 O O . ARG A 1 136 ? -10.815 11.336 -0.600 1.00 94.69 136 ARG A O 1
ATOM 1122 N N . LEU A 1 137 ? -11.218 11.728 -2.775 1.00 94.81 137 LEU A N 1
ATOM 1123 C CA . LEU A 1 137 ? -12.671 11.875 -2.639 1.00 94.81 137 LEU A CA 1
ATOM 1124 C C . LEU A 1 137 ? -13.335 10.605 -2.097 1.00 94.81 137 LEU A C 1
ATOM 1126 O O . LEU A 1 137 ? -14.134 10.681 -1.165 1.00 94.81 137 LEU A O 1
ATOM 1130 N N . THR A 1 138 ? -12.983 9.433 -2.635 1.00 94.38 138 THR A N 1
ATOM 1131 C CA . THR A 1 138 ? -13.530 8.159 -2.136 1.00 94.38 138 THR A CA 1
ATOM 1132 C C . THR A 1 138 ? -13.100 7.864 -0.702 1.00 94.38 138 THR A C 1
ATOM 1134 O O . THR A 1 138 ? -13.886 7.316 0.067 1.00 94.38 138 THR A O 1
ATOM 1137 N N . LEU A 1 139 ? -11.876 8.236 -0.317 1.00 93.50 139 LEU A N 1
ATOM 1138 C CA . LEU A 1 139 ? -11.381 8.052 1.041 1.00 93.50 139 LEU A CA 1
ATOM 1139 C C . LEU A 1 139 ? -12.116 8.975 2.017 1.00 93.50 139 LEU A C 1
ATOM 1141 O O . LEU A 1 139 ? -12.559 8.506 3.060 1.00 93.50 139 LEU A O 1
ATOM 1145 N N . ASP A 1 140 ? -12.327 10.240 1.653 1.00 94.00 140 ASP A N 1
ATOM 1146 C CA . ASP A 1 140 ? -13.110 11.189 2.450 1.00 94.00 140 ASP A CA 1
ATOM 1147 C C . ASP A 1 140 ? -14.557 10.723 2.639 1.00 94.00 140 ASP A C 1
ATOM 1149 O O . ASP A 1 140 ? -15.101 10.797 3.742 1.00 94.00 140 ASP A O 1
ATOM 1153 N N . GLU A 1 141 ? -15.190 10.212 1.582 1.00 94.50 141 GLU A N 1
ATOM 1154 C CA . GLU A 1 141 ? -16.548 9.669 1.654 1.00 94.50 141 GLU A CA 1
ATOM 1155 C C . GLU A 1 141 ? -16.612 8.432 2.561 1.00 94.50 141 GLU A C 1
ATOM 1157 O O . GLU A 1 141 ? -17.486 8.340 3.427 1.00 94.50 141 GLU A O 1
ATOM 1162 N N . ARG A 1 142 ? -15.647 7.511 2.434 1.00 94.19 142 ARG A N 1
ATOM 1163 C CA . ARG A 1 142 ? -15.541 6.330 3.305 1.00 94.19 142 ARG A CA 1
ATOM 1164 C C . ARG A 1 142 ? -15.285 6.711 4.759 1.00 94.19 142 ARG A C 1
ATOM 1166 O O . ARG A 1 142 ? -15.930 6.145 5.635 1.00 94.19 142 ARG A O 1
ATOM 1173 N N . LEU A 1 143 ? -14.400 7.670 5.026 1.00 93.75 143 LEU A N 1
ATOM 1174 C CA . LEU A 1 143 ? -14.116 8.151 6.380 1.00 93.75 143 LEU A CA 1
ATOM 1175 C C . LEU A 1 143 ? -15.340 8.822 7.006 1.00 93.75 143 LEU A C 1
ATOM 1177 O O . LEU A 1 143 ? -15.655 8.544 8.161 1.00 93.75 143 LEU A O 1
ATOM 1181 N N . LYS A 1 144 ? -16.076 9.644 6.247 1.00 93.94 144 LYS A N 1
ATOM 1182 C CA . LYS A 1 144 ? -17.354 10.214 6.702 1.00 93.94 144 LYS A CA 1
ATOM 1183 C C . LYS A 1 144 ? -18.396 9.129 6.974 1.00 93.94 144 LYS A C 1
ATOM 1185 O O . LYS A 1 144 ? -19.089 9.207 7.984 1.00 93.94 144 LYS A O 1
ATOM 1190 N N . GLY A 1 145 ? -18.479 8.113 6.113 1.00 94.94 145 GLY A N 1
ATOM 1191 C CA . GLY A 1 145 ? -19.360 6.959 6.302 1.00 94.94 145 GLY A CA 1
ATOM 1192 C C . GLY A 1 145 ? -19.040 6.188 7.583 1.00 94.94 145 GLY A C 1
ATOM 1193 O O . GLY A 1 145 ? -19.931 5.970 8.399 1.00 94.94 145 GLY A O 1
ATOM 1194 N N . ILE A 1 146 ? -17.762 5.865 7.805 1.00 94.31 146 ILE A N 1
ATOM 1195 C CA . ILE A 1 146 ? -17.289 5.182 9.018 1.00 94.31 146 ILE A CA 1
ATOM 1196 C C . ILE A 1 146 ? -17.552 6.037 10.260 1.00 94.31 146 ILE A C 1
ATOM 1198 O O . ILE A 1 146 ? -18.030 5.514 11.260 1.00 94.31 146 ILE A O 1
ATOM 1202 N N . ALA A 1 147 ? -17.289 7.345 10.211 1.00 93.56 147 ALA A N 1
ATOM 1203 C CA . ALA A 1 147 ? -17.549 8.237 11.339 1.00 93.56 147 ALA A CA 1
ATOM 1204 C C . ALA A 1 147 ? -19.045 8.289 11.692 1.00 93.56 147 ALA A C 1
ATOM 1206 O O . ALA A 1 147 ? -19.406 8.204 12.867 1.00 93.56 147 ALA A O 1
ATOM 1207 N N . ALA A 1 148 ? -19.921 8.371 10.686 1.00 94.44 148 ALA A N 1
ATOM 1208 C CA . ALA A 1 148 ? -21.368 8.355 10.885 1.00 94.44 148 ALA A CA 1
ATOM 1209 C C . ALA A 1 148 ? -21.862 7.005 11.437 1.00 94.44 148 ALA A C 1
ATOM 1211 O O . ALA A 1 148 ? -22.687 6.971 12.352 1.00 94.44 148 ALA A O 1
ATOM 1212 N N . GLU A 1 149 ? -21.336 5.893 10.922 1.00 94.25 149 GLU A N 1
ATOM 1213 C CA . GLU A 1 149 ? -21.662 4.545 11.393 1.00 94.25 149 GLU A CA 1
ATOM 1214 C C . GLU A 1 149 ? -21.173 4.311 12.827 1.00 94.25 149 GLU A C 1
ATOM 1216 O O . GLU A 1 149 ? -21.934 3.833 13.668 1.00 94.25 149 GLU A O 1
ATOM 1221 N N . GLN A 1 150 ? -19.950 4.738 13.150 1.00 93.75 150 GLN A N 1
ATOM 1222 C CA . GLN A 1 150 ? -19.396 4.674 14.501 1.00 93.75 150 GLN A CA 1
ATOM 1223 C C . GLN A 1 150 ? -20.209 5.530 15.480 1.00 93.75 150 GLN A C 1
ATOM 1225 O O . GLN A 1 150 ? -20.480 5.091 16.599 1.00 93.75 150 GLN A O 1
ATOM 1230 N N . GLN A 1 151 ? -20.632 6.730 15.070 1.00 94.38 151 GLN A N 1
ATOM 1231 C CA . GLN A 1 151 ? -21.477 7.594 15.893 1.00 94.38 151 GLN A CA 1
ATOM 1232 C C . GLN A 1 151 ? -22.843 6.955 16.158 1.00 94.38 151 GLN A C 1
ATOM 1234 O O . GLN A 1 151 ? -23.318 6.979 17.295 1.00 94.38 151 GLN A O 1
ATOM 1239 N N . LYS A 1 152 ? -23.455 6.344 15.137 1.00 94.62 152 LYS A N 1
ATOM 1240 C CA . LYS A 1 152 ? -24.715 5.610 15.286 1.00 94.62 152 LYS A CA 1
ATOM 1241 C C . LYS A 1 152 ? -24.554 4.412 16.223 1.00 94.62 152 LYS A C 1
ATOM 1243 O O . LYS A 1 152 ? -25.323 4.281 17.167 1.00 94.62 152 LYS A O 1
ATOM 1248 N N . HIS A 1 153 ? -23.517 3.601 16.026 1.00 94.12 153 HIS A N 1
ATOM 1249 C CA . HIS A 1 153 ? -23.231 2.447 16.876 1.00 94.12 153 HIS A CA 1
ATOM 1250 C C . HIS A 1 153 ? -22.981 2.855 18.337 1.00 94.12 153 HIS A C 1
ATOM 1252 O O . HIS A 1 153 ? -23.475 2.208 19.256 1.00 94.12 153 HIS A O 1
ATOM 1258 N N . MET A 1 154 ? -22.271 3.964 18.573 1.00 92.50 154 MET A N 1
ATOM 1259 C CA . MET A 1 154 ? -22.077 4.501 19.922 1.00 92.50 154 MET A CA 1
ATOM 1260 C C . MET A 1 154 ? -23.400 4.961 20.548 1.00 92.50 154 MET A C 1
ATOM 1262 O O . MET A 1 154 ? -23.649 4.694 21.722 1.00 92.50 154 MET A O 1
ATOM 1266 N N . ALA A 1 155 ? -24.269 5.620 19.776 1.00 95.44 155 ALA A N 1
ATOM 1267 C CA . ALA A 1 155 ? -25.594 6.018 20.247 1.00 95.44 155 ALA A CA 1
ATOM 1268 C C . ALA A 1 155 ? -26.467 4.800 20.597 1.00 95.44 155 ALA A C 1
ATOM 1270 O O . ALA A 1 155 ? -27.128 4.803 21.638 1.00 95.44 155 ALA A O 1
ATOM 1271 N N . ASP A 1 156 ? -26.417 3.748 19.777 1.00 95.44 156 ASP A N 1
ATOM 1272 C CA . ASP A 1 156 ? -27.136 2.494 20.008 1.00 95.44 156 ASP A CA 1
ATOM 1273 C C . ASP A 1 156 ? -26.610 1.765 21.258 1.00 95.44 156 ASP A C 1
ATOM 1275 O O . ASP A 1 156 ? -27.414 1.336 22.087 1.00 95.44 156 ASP A O 1
ATOM 1279 N N . ILE A 1 157 ? -25.285 1.710 21.468 1.00 94.75 157 ILE A N 1
ATOM 1280 C CA . ILE A 1 157 ? -24.683 1.173 22.704 1.00 94.75 157 ILE A CA 1
ATOM 1281 C C . ILE A 1 157 ? -25.153 1.963 23.923 1.00 94.75 157 ILE A C 1
ATOM 1283 O O . ILE A 1 157 ? -25.585 1.367 24.906 1.00 94.75 157 ILE A O 1
ATOM 1287 N N . VAL A 1 158 ? -25.092 3.298 23.880 1.00 94.88 158 VAL A N 1
ATOM 1288 C CA . VAL A 1 158 ? -25.513 4.139 25.013 1.00 94.88 158 VAL A CA 1
ATOM 1289 C C . VAL A 1 158 ? -26.994 3.928 25.323 1.00 94.88 158 VAL A C 1
ATOM 1291 O O . VAL A 1 158 ? -27.377 3.878 26.493 1.00 94.88 158 VAL A O 1
ATOM 1294 N N . LYS A 1 159 ? -27.835 3.782 24.294 1.00 94.69 159 LYS A N 1
ATOM 1295 C CA . LYS A 1 159 ? -29.259 3.490 24.466 1.00 94.69 159 LYS A CA 1
ATOM 1296 C C . LYS A 1 159 ? -29.474 2.113 25.099 1.00 94.69 159 LYS A C 1
ATOM 1298 O O . LYS A 1 159 ? -30.161 2.031 26.114 1.00 94.69 159 LYS A O 1
ATOM 1303 N N . ALA A 1 160 ? -28.845 1.068 24.563 1.00 94.75 160 ALA A N 1
ATOM 1304 C CA . ALA A 1 160 ? -28.938 -0.287 25.102 1.00 94.75 160 ALA A CA 1
ATOM 1305 C C . ALA A 1 160 ? -28.433 -0.362 26.553 1.00 94.75 160 ALA A C 1
ATOM 1307 O O . ALA A 1 160 ? -29.093 -0.943 27.411 1.00 94.75 160 ALA A O 1
ATOM 1308 N N . GLN A 1 161 ? -27.317 0.307 26.857 1.00 93.88 161 GLN A N 1
ATOM 1309 C CA . GLN A 1 161 ? -26.759 0.383 28.205 1.00 93.88 161 GLN A CA 1
ATOM 1310 C C . GLN A 1 161 ? -27.709 1.094 29.178 1.00 93.88 161 GLN A C 1
ATOM 1312 O O . GLN A 1 161 ? -27.844 0.660 30.321 1.00 93.88 161 GLN A O 1
ATOM 1317 N N . ARG A 1 162 ? -28.382 2.173 28.753 1.00 94.19 162 ARG A N 1
ATOM 1318 C CA . ARG A 1 162 ? -29.399 2.846 29.581 1.00 94.19 162 ARG A CA 1
ATOM 1319 C C . ARG A 1 162 ? -30.587 1.933 29.867 1.00 94.19 162 ARG A C 1
ATOM 1321 O O . ARG A 1 162 ? -30.992 1.838 31.021 1.00 94.19 162 ARG A O 1
ATOM 1328 N N . GLU A 1 163 ? -31.101 1.242 28.852 1.00 94.69 163 GLU A N 1
ATOM 1329 C CA . GLU A 1 163 ? -32.214 0.296 29.010 1.00 94.69 163 GLU A CA 1
ATOM 1330 C C . GLU A 1 163 ? -31.844 -0.872 29.939 1.00 94.69 163 GLU A C 1
ATOM 1332 O O . GLU A 1 163 ? -32.646 -1.294 30.773 1.00 94.69 163 GLU A O 1
ATOM 1337 N N . GLU A 1 164 ? -30.621 -1.396 29.834 1.00 94.56 164 GLU A N 1
ATOM 1338 C CA . GLU A 1 164 ? -30.128 -2.454 30.717 1.00 94.56 164 GLU A CA 1
ATOM 1339 C C . GLU A 1 164 ? -29.931 -1.957 32.158 1.00 94.56 164 GLU A C 1
ATOM 1341 O O . GLU A 1 164 ? -30.321 -2.643 33.105 1.00 94.56 164 GLU A O 1
ATOM 1346 N N . GLN A 1 165 ? -29.406 -0.740 32.343 1.00 94.00 165 GLN A N 1
ATOM 1347 C CA . GLN A 1 165 ? -29.291 -0.113 33.663 1.00 94.00 165 GLN A CA 1
ATOM 1348 C C . GLN A 1 165 ? -30.653 0.123 34.320 1.00 94.00 165 GLN A C 1
ATOM 1350 O O . GLN A 1 165 ? -30.786 -0.079 35.527 1.00 94.00 165 GLN A O 1
ATOM 1355 N N . GLU A 1 166 ? -31.659 0.539 33.553 1.00 95.56 166 GLU A N 1
ATOM 1356 C CA . GLU A 1 166 ? -33.024 0.723 34.047 1.00 95.56 166 GLU A CA 1
ATOM 1357 C C . GLU A 1 166 ? -33.635 -0.615 34.482 1.00 95.56 166 GLU A C 1
ATOM 1359 O O . GLU A 1 166 ? -34.072 -0.748 35.623 1.00 95.56 166 GLU A O 1
ATOM 1364 N N . LYS A 1 167 ? -33.523 -1.662 33.653 1.00 95.44 167 LYS A N 1
ATOM 1365 C CA . LYS A 1 167 ? -33.955 -3.024 34.021 1.00 95.44 167 LYS A CA 1
ATOM 1366 C C . LYS A 1 167 ? -33.241 -3.551 35.267 1.00 95.44 167 LYS A C 1
ATOM 1368 O O . LYS A 1 167 ? -33.861 -4.214 36.101 1.00 95.44 167 LYS A O 1
ATOM 1373 N N . ALA A 1 168 ? -31.945 -3.275 35.408 1.00 93.56 168 ALA A N 1
ATOM 1374 C CA . ALA A 1 168 ? -31.181 -3.659 36.590 1.00 93.56 168 ALA A CA 1
ATOM 1375 C C . ALA A 1 168 ? -31.670 -2.919 37.845 1.00 93.56 168 ALA A C 1
ATOM 1377 O O . ALA A 1 168 ? -31.822 -3.547 38.894 1.00 93.56 168 ALA A O 1
ATOM 1378 N N . ARG A 1 169 ? -31.969 -1.615 37.741 1.00 94.88 169 ARG A N 1
ATOM 1379 C CA . ARG A 1 169 ? -32.563 -0.826 38.834 1.00 94.88 169 ARG A CA 1
ATOM 1380 C C . ARG A 1 169 ? -33.924 -1.376 39.246 1.00 94.88 169 ARG A C 1
ATOM 1382 O O . ARG A 1 169 ? -34.115 -1.635 40.431 1.00 94.88 169 ARG A O 1
ATOM 1389 N N . ASP A 1 170 ? -34.801 -1.657 38.289 1.00 95.94 170 ASP A N 1
ATOM 1390 C CA . ASP A 1 170 ? -36.121 -2.238 38.554 1.00 95.94 170 ASP A CA 1
ATOM 1391 C C . ASP A 1 170 ? -36.019 -3.606 39.238 1.00 95.94 170 ASP A C 1
ATOM 1393 O O . ASP A 1 170 ? -36.755 -3.912 40.180 1.00 95.94 170 ASP A O 1
ATOM 1397 N N . MET A 1 171 ? -35.091 -4.455 38.786 1.00 95.56 171 MET A N 1
ATOM 1398 C CA . MET A 1 171 ? -34.861 -5.763 39.398 1.00 95.56 171 MET A CA 1
ATOM 1399 C C . MET A 1 171 ? -34.337 -5.629 40.830 1.00 95.56 171 MET A C 1
ATOM 1401 O O . MET A 1 171 ? -34.786 -6.363 41.714 1.00 95.56 171 MET A O 1
ATOM 1405 N N . LEU A 1 172 ? -33.401 -4.705 41.067 1.00 95.81 172 LEU A N 1
ATOM 1406 C CA . LEU A 1 172 ? -32.881 -4.421 42.402 1.00 95.81 172 LEU A CA 1
ATOM 1407 C C . LEU A 1 172 ? -33.988 -3.913 43.320 1.00 95.81 172 LEU A C 1
ATOM 1409 O O . LEU A 1 172 ? -34.131 -4.434 44.422 1.00 95.81 172 LEU A O 1
ATOM 1413 N N . GLU A 1 173 ? -34.810 -2.971 42.862 1.00 96.06 173 GLU A N 1
ATOM 1414 C CA . GLU A 1 173 ? -35.927 -2.443 43.643 1.00 96.06 173 GLU A CA 1
ATOM 1415 C C . GLU A 1 173 ? -36.928 -3.547 44.011 1.00 96.06 173 GLU A C 1
ATOM 1417 O O . GLU A 1 173 ? -37.315 -3.678 45.174 1.00 96.06 173 GLU A O 1
ATOM 1422 N N . ARG A 1 174 ? -37.278 -4.422 43.057 1.00 95.81 174 ARG A N 1
ATOM 1423 C CA . ARG A 1 174 ? -38.128 -5.594 43.325 1.00 95.81 174 ARG A CA 1
ATOM 1424 C C . ARG A 1 174 ? -37.505 -6.536 44.353 1.00 95.81 174 ARG A C 1
ATOM 1426 O O . ARG A 1 174 ? -38.204 -6.982 45.260 1.00 95.81 174 ARG A O 1
ATOM 1433 N N . LYS A 1 175 ? -36.205 -6.836 44.245 1.00 94.62 175 LYS A N 1
ATOM 1434 C CA . LYS A 1 175 ? -35.507 -7.678 45.232 1.00 94.62 175 LYS A CA 1
ATOM 1435 C C . LYS A 1 175 ? -35.467 -7.025 46.611 1.00 94.62 175 LYS A C 1
ATOM 1437 O O . LYS A 1 175 ? -35.682 -7.723 47.596 1.00 94.62 175 LYS A O 1
ATOM 1442 N N . PHE A 1 176 ? -35.242 -5.715 46.694 1.00 95.12 176 PHE A N 1
ATOM 1443 C CA . PHE A 1 176 ? -35.270 -4.990 47.963 1.00 95.12 176 PHE A CA 1
ATOM 1444 C C . PHE A 1 176 ? -36.647 -5.044 48.622 1.00 95.12 176 PHE A C 1
ATOM 1446 O O . PHE A 1 176 ? -36.714 -5.352 49.809 1.00 95.12 176 PHE A O 1
ATOM 1453 N N . ARG A 1 177 ? -37.736 -4.842 47.865 1.00 95.31 177 ARG A N 1
ATOM 1454 C CA . ARG A 1 177 ? -39.101 -4.992 48.399 1.00 95.31 177 ARG A CA 1
ATOM 1455 C C . ARG A 1 177 ? -39.367 -6.412 48.897 1.00 95.31 177 ARG A C 1
ATOM 1457 O O . ARG A 1 177 ? -39.836 -6.580 50.014 1.00 95.31 177 ARG A O 1
ATOM 1464 N N . LEU A 1 178 ? -38.982 -7.434 48.127 1.00 95.81 178 LEU A N 1
ATOM 1465 C CA . LEU A 1 178 ? -39.121 -8.835 48.548 1.00 95.81 178 LEU A CA 1
ATOM 1466 C C . LEU A 1 178 ? -38.348 -9.138 49.839 1.00 95.81 178 LEU A C 1
ATOM 1468 O O . LEU A 1 178 ? -38.852 -9.849 50.705 1.00 95.81 178 LEU A O 1
ATOM 1472 N N . ILE A 1 179 ? -37.133 -8.599 49.985 1.00 94.25 179 ILE A N 1
ATOM 1473 C CA . ILE A 1 179 ? -36.337 -8.748 51.211 1.00 94.25 179 ILE A CA 1
ATOM 1474 C C . ILE A 1 179 ? -37.004 -8.018 52.380 1.00 94.25 179 ILE A C 1
ATOM 1476 O O . ILE A 1 179 ? -37.071 -8.581 53.469 1.00 94.25 179 ILE A O 1
ATOM 1480 N N . GLN A 1 180 ? -37.512 -6.800 52.172 1.00 94.94 180 GLN A N 1
ATOM 1481 C CA . GLN A 1 180 ? -38.235 -6.050 53.203 1.00 94.94 180 GLN A CA 1
ATOM 1482 C C . GLN A 1 180 ? -39.469 -6.819 53.687 1.00 94.94 180 GLN A C 1
ATOM 1484 O O . GLN A 1 180 ? -39.583 -7.076 54.882 1.00 94.94 180 GLN A O 1
ATOM 1489 N N . GLU A 1 181 ? -40.323 -7.277 52.769 1.00 95.12 181 GLU A N 1
ATOM 1490 C CA . GLU A 1 181 ? -41.516 -8.069 53.094 1.00 95.12 181 GLU A CA 1
ATOM 1491 C C . GLU A 1 181 ? -41.160 -9.397 53.781 1.00 95.12 181 GLU A C 1
ATOM 1493 O O . GLU A 1 181 ? -41.806 -9.804 54.747 1.00 95.12 181 GLU A O 1
ATOM 1498 N N . SER A 1 182 ? -40.119 -10.090 53.306 1.00 95.62 182 SER A N 1
ATOM 1499 C CA . SER A 1 182 ? -39.652 -11.335 53.924 1.00 95.62 182 SER A CA 1
ATOM 1500 C C . SER A 1 182 ? -39.106 -11.105 55.332 1.00 95.62 182 SER A C 1
ATOM 1502 O O . SER A 1 182 ? -39.319 -11.945 56.207 1.00 95.62 182 SER A O 1
ATOM 1504 N N . ASN A 1 183 ? -38.389 -10.003 55.556 1.00 93.31 183 ASN A N 1
ATOM 1505 C CA . ASN A 1 183 ? -37.863 -9.652 56.869 1.00 93.31 183 ASN A CA 1
ATOM 1506 C C . ASN A 1 183 ? -38.991 -9.273 57.826 1.00 93.31 183 ASN A C 1
ATOM 1508 O O . ASN A 1 183 ? -38.978 -9.726 58.964 1.00 93.31 183 ASN A O 1
ATOM 1512 N N . GLU A 1 184 ? -39.980 -8.504 57.370 1.00 94.69 184 GLU A N 1
ATOM 1513 C CA . GLU A 1 184 ? -41.146 -8.128 58.174 1.00 94.69 184 GLU A CA 1
ATOM 1514 C C . GLU A 1 184 ? -41.953 -9.362 58.598 1.00 94.69 184 GLU A C 1
ATOM 1516 O O . GLU A 1 184 ? -42.237 -9.535 59.783 1.00 94.69 184 GLU A O 1
ATOM 1521 N N . LYS A 1 185 ? -42.207 -10.297 57.670 1.00 94.75 185 LYS A N 1
ATOM 1522 C CA . LYS A 1 185 ? -42.837 -11.589 57.995 1.00 94.75 185 LYS A CA 1
ATOM 1523 C C . LYS A 1 185 ? -42.035 -12.375 59.027 1.00 94.75 185 LYS A C 1
ATOM 1525 O O . LYS A 1 185 ? -42.606 -12.883 59.986 1.00 94.75 185 LYS A O 1
ATOM 1530 N N . LYS A 1 186 ? -40.712 -12.453 58.860 1.00 92.62 186 LYS A N 1
ATOM 1531 C CA . LYS A 1 186 ? -39.847 -13.207 59.775 1.00 92.62 186 LYS A CA 1
ATOM 1532 C C . LYS A 1 186 ? -39.742 -12.556 61.154 1.00 92.62 186 LYS A C 1
ATOM 1534 O O . LYS A 1 186 ? -39.666 -13.262 62.155 1.00 92.62 186 LYS A O 1
ATOM 1539 N N . LEU A 1 187 ? -39.760 -11.225 61.223 1.00 94.31 187 LEU A N 1
ATOM 1540 C CA . LEU A 1 187 ? -39.830 -10.473 62.476 1.00 94.31 187 LEU A CA 1
ATOM 1541 C C . LEU A 1 187 ? -41.160 -10.719 63.197 1.00 94.31 187 LEU A C 1
ATOM 1543 O O . LEU A 1 187 ? -41.148 -10.944 64.404 1.00 94.31 187 LEU A O 1
ATOM 1547 N N . GLU A 1 188 ? -42.282 -10.750 62.475 1.00 93.50 188 GLU A N 1
ATOM 1548 C CA . GLU A 1 188 ? -43.592 -11.068 63.057 1.00 93.50 188 GLU A CA 1
ATOM 1549 C C . GLU A 1 188 ? -43.670 -12.529 63.537 1.00 93.50 188 GLU A C 1
ATOM 1551 O O . GLU A 1 188 ? -44.166 -12.791 64.631 1.00 93.50 188 GLU A O 1
ATOM 1556 N N . GLU A 1 189 ? -43.124 -13.487 62.779 1.00 93.56 189 GLU A N 1
ATOM 1557 C CA . GLU A 1 189 ? -42.988 -14.886 63.218 1.00 93.56 189 GLU A CA 1
ATOM 1558 C C . GLU A 1 189 ? -42.131 -15.009 64.485 1.00 93.56 189 GLU A C 1
ATOM 1560 O O . GLU A 1 189 ? -42.497 -15.734 65.415 1.00 93.56 189 GLU A O 1
ATOM 1565 N N . MET A 1 190 ? -41.010 -14.279 64.554 1.00 90.50 190 MET A N 1
ATOM 1566 C CA . MET A 1 190 ? -40.185 -14.221 65.761 1.00 90.50 190 MET A CA 1
ATOM 1567 C C . MET A 1 190 ? -40.953 -13.603 66.926 1.00 90.50 190 MET A C 1
ATOM 1569 O O . MET A 1 190 ? -40.875 -14.150 68.021 1.00 90.50 190 MET A O 1
ATOM 1573 N N . ARG A 1 191 ? -41.725 -12.530 66.708 1.00 90.50 191 ARG A N 1
ATOM 1574 C CA . ARG A 1 191 ? -42.555 -11.919 67.755 1.00 90.50 191 ARG A CA 1
ATOM 1575 C C . ARG A 1 191 ? -43.554 -12.926 68.313 1.00 90.50 191 ARG A C 1
ATOM 1577 O O . ARG A 1 191 ? -43.553 -13.155 69.513 1.00 90.50 191 ARG A O 1
ATOM 1584 N N . LYS A 1 192 ? -44.307 -13.607 67.443 1.00 91.56 192 LYS A N 1
ATOM 1585 C CA . LYS A 1 192 ? -45.259 -14.653 67.852 1.00 91.56 192 LYS A CA 1
ATOM 1586 C C . LYS A 1 192 ? -44.585 -15.782 68.622 1.00 91.56 192 LYS A C 1
ATOM 1588 O O . LYS A 1 192 ? -45.039 -16.137 69.699 1.00 91.56 192 LYS A O 1
ATOM 1593 N N . THR A 1 193 ? -43.469 -16.303 68.112 1.00 90.94 193 THR A N 1
ATOM 1594 C CA . THR A 1 193 ? -42.742 -17.402 68.770 1.00 90.94 193 THR A CA 1
ATOM 1595 C C . THR A 1 193 ? -42.182 -16.974 70.128 1.00 90.94 193 THR A C 1
ATOM 1597 O O . THR A 1 193 ? -42.157 -17.761 71.073 1.00 90.94 193 THR A O 1
ATOM 1600 N N . VAL A 1 194 ? -41.685 -15.738 70.229 1.00 91.25 194 VAL A N 1
ATOM 1601 C CA . VAL A 1 194 ? -41.175 -15.176 71.482 1.00 91.25 194 VAL A CA 1
ATOM 1602 C C . VAL A 1 194 ? -42.318 -14.966 72.469 1.00 91.25 194 VAL A C 1
ATOM 1604 O O . VAL A 1 194 ? -42.165 -15.376 73.613 1.00 91.25 194 VAL A O 1
ATOM 1607 N N . ASP A 1 195 ? -43.452 -14.415 72.037 1.00 87.44 195 ASP A N 1
ATOM 1608 C CA . ASP A 1 195 ? -44.640 -14.225 72.875 1.00 87.44 195 ASP A CA 1
ATOM 1609 C C . ASP A 1 195 ? -45.187 -15.567 73.382 1.00 87.44 195 ASP A C 1
ATOM 1611 O O . ASP A 1 195 ? -45.401 -15.719 74.582 1.00 87.44 195 ASP A O 1
ATOM 1615 N N . GLU A 1 196 ? -45.329 -16.568 72.507 1.00 87.81 196 GLU A N 1
ATOM 1616 C CA . GLU A 1 196 ? -45.748 -17.931 72.867 1.00 87.81 196 GLU A CA 1
ATOM 1617 C C . GLU A 1 196 ? -44.786 -18.561 73.881 1.00 87.81 196 GLU A C 1
ATOM 1619 O O . GLU A 1 196 ? -45.207 -19.037 74.934 1.00 87.81 196 GLU A O 1
ATOM 1624 N N . LYS A 1 197 ? -43.470 -18.514 73.623 1.00 84.75 197 LYS A N 1
ATOM 1625 C CA . LYS A 1 197 ? -42.479 -19.073 74.553 1.00 84.75 197 LYS A CA 1
ATOM 1626 C C . LYS A 1 197 ? -42.424 -18.318 75.870 1.00 84.75 197 LYS A C 1
ATOM 1628 O O . LYS A 1 197 ? -42.239 -18.956 76.905 1.00 84.75 197 LYS A O 1
ATOM 1633 N N . LEU A 1 198 ? -42.538 -16.992 75.858 1.00 81.69 198 LEU A N 1
ATOM 1634 C CA . LEU A 1 198 ? -42.588 -16.200 77.081 1.00 81.69 198 LEU A CA 1
ATOM 1635 C C . LEU A 1 198 ? -43.842 -16.550 77.873 1.00 81.69 198 LEU A C 1
ATOM 1637 O O . LEU A 1 198 ? -43.708 -16.833 79.054 1.00 81.69 198 LEU A O 1
ATOM 1641 N N . HIS A 1 199 ? -45.018 -16.612 77.250 1.00 79.69 199 HIS A N 1
ATOM 1642 C CA . HIS A 1 199 ? -46.254 -16.982 77.935 1.00 79.69 199 HIS A CA 1
ATOM 1643 C C . HIS A 1 199 ? -46.162 -18.388 78.543 1.00 79.69 199 HIS A C 1
ATOM 1645 O O . HIS A 1 199 ? -46.307 -18.534 79.755 1.00 79.69 199 HIS A O 1
ATOM 1651 N N . ASP A 1 200 ? -45.775 -19.389 77.747 1.00 81.75 200 ASP A N 1
ATOM 1652 C CA . ASP A 1 200 ? -45.654 -20.782 78.191 1.00 81.75 200 ASP A CA 1
ATOM 1653 C C . ASP A 1 200 ? -44.621 -20.962 79.311 1.00 81.75 200 ASP A C 1
ATOM 1655 O O . ASP A 1 200 ? -44.841 -21.706 80.272 1.00 81.75 200 ASP A O 1
ATOM 1659 N N . THR A 1 201 ? -43.449 -20.330 79.187 1.00 77.06 201 THR A N 1
ATOM 1660 C CA . THR A 1 201 ? -42.382 -20.475 80.191 1.00 77.06 201 THR A CA 1
ATOM 1661 C C . THR A 1 201 ? -42.678 -19.685 81.454 1.00 77.06 201 THR A C 1
ATOM 1663 O O . THR A 1 201 ? -42.379 -20.169 82.549 1.00 77.06 201 THR A O 1
ATOM 1666 N N . LEU A 1 202 ? -43.272 -18.499 81.321 1.00 73.75 202 LEU A N 1
ATOM 1667 C CA . LEU A 1 202 ? -43.628 -17.651 82.446 1.00 73.75 202 LEU A CA 1
ATOM 1668 C C . LEU A 1 202 ? -44.793 -18.261 83.228 1.00 73.75 202 LEU A C 1
ATOM 1670 O O . LEU A 1 202 ? -44.693 -18.344 84.447 1.00 73.75 202 LEU A O 1
ATOM 1674 N N . GLU A 1 203 ? -45.835 -18.762 82.561 1.00 77.31 203 GLU A N 1
ATOM 1675 C CA . GLU A 1 203 ? -46.974 -19.426 83.205 1.00 77.31 203 GLU A CA 1
ATOM 1676 C C . GLU A 1 203 ? -46.539 -20.699 83.941 1.00 77.31 203 GLU A C 1
ATOM 1678 O O . GLU A 1 203 ? -46.851 -20.859 85.122 1.00 77.31 203 GLU A O 1
ATOM 1683 N N . LYS A 1 204 ? -45.733 -21.564 83.303 1.00 81.31 204 LYS A N 1
ATOM 1684 C CA . LYS A 1 204 ? -45.221 -22.784 83.953 1.00 81.31 204 LYS A CA 1
ATOM 1685 C C . LYS A 1 204 ? -44.335 -22.469 85.156 1.00 81.31 204 LYS A C 1
ATOM 1687 O O . LYS A 1 204 ? -44.569 -23.010 86.235 1.00 81.31 204 LYS A O 1
ATOM 1692 N N . ARG A 1 205 ? -43.347 -21.574 85.014 1.00 80.38 205 ARG A N 1
ATOM 1693 C CA . ARG A 1 205 ? -42.450 -21.228 86.132 1.00 80.38 205 ARG A CA 1
ATOM 1694 C C . ARG A 1 205 ? -43.156 -20.472 87.246 1.00 80.38 205 ARG A C 1
ATOM 1696 O O . ARG A 1 205 ? -42.851 -20.736 88.408 1.00 80.38 205 ARG A O 1
ATOM 1703 N N . LEU A 1 206 ? -44.051 -19.533 86.931 1.00 77.00 206 LEU A N 1
ATOM 1704 C CA . LEU A 1 206 ? -44.836 -18.842 87.955 1.00 77.00 206 LEU A CA 1
ATOM 1705 C C . LEU A 1 206 ? -45.761 -19.827 88.659 1.00 77.00 206 LEU A C 1
ATOM 1707 O O . LEU A 1 206 ? -45.789 -19.829 89.883 1.00 77.00 206 LEU A O 1
ATOM 1711 N N . GLY A 1 207 ? -46.447 -20.704 87.925 1.00 78.94 207 GLY A N 1
ATOM 1712 C CA . GLY A 1 207 ? -47.313 -21.732 88.498 1.00 78.94 207 GLY A CA 1
ATOM 1713 C C . GLY A 1 207 ? -46.567 -22.672 89.445 1.00 78.94 207 GLY A C 1
ATOM 1714 O O . GLY A 1 207 ? -47.001 -22.871 90.578 1.00 78.94 207 GLY A O 1
ATOM 1715 N N . GLU A 1 208 ? -45.405 -23.189 89.033 1.00 82.06 208 GLU A N 1
ATOM 1716 C CA . GLU A 1 208 ? -44.542 -24.013 89.892 1.00 82.06 208 GLU A CA 1
ATOM 1717 C C . GLU A 1 208 ? -44.015 -23.235 91.105 1.00 82.06 208 GLU A C 1
ATOM 1719 O O . GLU A 1 208 ? -44.036 -23.746 92.226 1.00 82.06 208 GLU A O 1
ATOM 1724 N N . SER A 1 209 ? -43.595 -21.981 90.908 1.00 79.25 209 SER A N 1
ATOM 1725 C CA . SER A 1 209 ? -43.095 -21.130 91.994 1.00 79.25 209 SER A CA 1
ATOM 1726 C C . SER A 1 209 ? -44.194 -20.808 93.010 1.00 79.25 209 SER A C 1
ATOM 1728 O O . SER A 1 209 ? -43.955 -20.893 94.213 1.00 79.25 209 SER A O 1
ATOM 1730 N N . PHE A 1 210 ? -45.411 -20.495 92.557 1.00 77.69 210 PHE A N 1
ATOM 1731 C CA . PHE A 1 210 ? -46.559 -20.252 93.430 1.00 77.69 210 PHE A CA 1
ATOM 1732 C C . PHE A 1 210 ? -47.012 -21.525 94.142 1.00 77.69 210 PHE A C 1
ATOM 1734 O O . PHE A 1 210 ? -47.267 -21.472 95.341 1.00 77.69 210 PHE A O 1
ATOM 1741 N N . LYS A 1 211 ? -47.035 -22.676 93.459 1.00 81.94 211 LYS A N 1
ATOM 1742 C CA . LYS A 1 211 ? -47.377 -23.964 94.076 1.00 81.94 211 LYS A CA 1
ATOM 1743 C C . LYS A 1 211 ? -46.401 -24.333 95.194 1.00 81.94 211 LYS A C 1
ATOM 1745 O O . LYS A 1 211 ? -46.838 -24.676 96.288 1.00 81.94 211 LYS A O 1
ATOM 1750 N N . LEU A 1 212 ? -45.095 -24.185 94.957 1.00 82.88 212 LEU A N 1
ATOM 1751 C CA . LEU A 1 212 ? -44.066 -24.422 95.974 1.00 82.88 212 LEU A CA 1
ATOM 1752 C C . LEU A 1 212 ? -44.227 -23.483 97.181 1.00 82.88 212 LEU A C 1
ATOM 1754 O O . LEU A 1 212 ? -44.047 -23.899 98.327 1.00 82.88 212 LEU A O 1
ATOM 1758 N N . VAL A 1 213 ? -44.557 -22.212 96.938 1.00 81.81 213 VAL A N 1
ATOM 1759 C CA . VAL A 1 213 ? -44.813 -21.237 98.009 1.00 81.81 213 VAL A CA 1
ATOM 1760 C C . VAL A 1 213 ? -46.067 -21.614 98.804 1.00 81.81 213 VAL A C 1
ATOM 1762 O O . VAL A 1 213 ? -46.025 -21.583 100.034 1.00 81.81 213 VAL A O 1
ATOM 1765 N N . SER A 1 214 ? -47.145 -22.033 98.138 1.00 78.94 214 SER A N 1
ATOM 1766 C CA . SER A 1 214 ? -48.373 -22.508 98.786 1.00 78.94 214 SER A CA 1
ATOM 1767 C C . SER A 1 214 ? -48.147 -23.769 99.626 1.00 78.94 214 SER A C 1
ATOM 1769 O O . SER A 1 214 ? -48.569 -23.799 100.780 1.00 78.94 214 SER A O 1
ATOM 1771 N N . GLU A 1 215 ? -47.428 -24.770 99.106 1.00 82.50 215 GLU A N 1
ATOM 1772 C CA . GLU A 1 215 ? -47.092 -26.002 99.843 1.00 82.50 215 GLU A CA 1
ATOM 1773 C C . GLU A 1 215 ? -46.269 -25.705 101.107 1.00 82.50 215 GLU A C 1
ATOM 1775 O O . GLU A 1 215 ? -46.517 -26.274 102.173 1.00 82.50 215 GLU A O 1
ATOM 1780 N N . ARG A 1 216 ? -45.314 -24.767 101.026 1.00 80.00 216 ARG A N 1
ATOM 1781 C CA . ARG A 1 216 ? -44.534 -24.326 102.195 1.00 80.00 216 ARG A CA 1
ATOM 1782 C C . ARG A 1 216 ? -45.395 -23.602 103.230 1.00 80.00 216 ARG A C 1
ATOM 1784 O O . ARG A 1 216 ? -45.203 -23.823 104.423 1.00 80.00 216 ARG A O 1
ATOM 1791 N N . LEU A 1 217 ? -46.342 -22.768 102.800 1.00 79.44 217 LEU A N 1
ATOM 1792 C CA . LEU A 1 217 ? -47.295 -22.093 103.690 1.00 79.44 217 LEU A CA 1
ATOM 1793 C C . LEU A 1 217 ? -48.201 -23.091 104.429 1.00 79.44 217 LEU A C 1
ATOM 1795 O O . LEU A 1 217 ? -48.420 -22.945 105.631 1.00 79.44 217 LEU A O 1
ATOM 1799 N N . GLU A 1 218 ? -48.670 -24.135 103.745 1.00 77.88 218 GLU A N 1
ATOM 1800 C CA . GLU A 1 218 ? -49.508 -25.183 104.340 1.00 77.88 218 GLU A CA 1
ATOM 1801 C C . GLU A 1 218 ? -48.737 -26.037 105.364 1.00 77.88 218 GLU A C 1
ATOM 1803 O O . GLU A 1 218 ? -49.239 -26.331 106.453 1.00 77.88 218 GLU A O 1
ATOM 1808 N N . ALA A 1 219 ? -47.482 -26.386 105.060 1.00 78.00 219 ALA A N 1
ATOM 1809 C CA . ALA A 1 219 ? -46.605 -27.098 105.989 1.00 78.00 219 ALA A CA 1
ATOM 1810 C C . ALA A 1 219 ? -46.340 -26.291 107.275 1.00 78.00 219 ALA A C 1
ATOM 1812 O O . ALA A 1 219 ? -46.349 -26.854 108.372 1.00 78.00 219 ALA A O 1
ATOM 1813 N N . VAL A 1 220 ? -46.175 -24.967 107.162 1.00 77.94 220 VAL A N 1
ATOM 1814 C CA . VAL A 1 220 ? -46.036 -24.066 108.321 1.0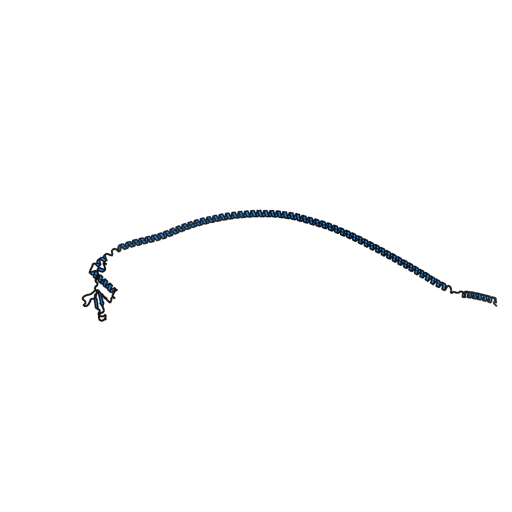0 77.94 220 VAL A CA 1
ATOM 1815 C C . VAL A 1 220 ? -47.316 -24.036 109.163 1.00 77.94 220 VAL A C 1
ATOM 1817 O O . VAL A 1 220 ? -47.239 -24.066 110.392 1.00 77.94 220 VAL A O 1
ATOM 1820 N N . GLN A 1 221 ? -48.493 -24.041 108.532 1.00 68.88 221 GLN A N 1
ATOM 1821 C CA . GLN A 1 221 ? -49.774 -24.102 109.245 1.00 68.88 221 GLN A CA 1
ATOM 1822 C C . GLN A 1 221 ? -49.954 -25.406 110.032 1.00 68.88 221 GLN A C 1
ATOM 1824 O O . GLN A 1 221 ? -50.421 -25.362 111.170 1.00 68.88 221 GLN A O 1
ATOM 1829 N N . ARG A 1 222 ? -49.543 -26.556 109.478 1.00 69.69 222 ARG A N 1
ATOM 1830 C CA . ARG A 1 222 ? -49.558 -27.832 110.220 1.00 69.69 222 ARG A CA 1
ATOM 1831 C C . ARG A 1 222 ? -48.578 -27.832 111.391 1.00 69.69 222 ARG A C 1
ATOM 1833 O O . ARG A 1 222 ? -48.955 -28.252 112.481 1.00 69.69 222 ARG A O 1
ATOM 1840 N N . GLY A 1 223 ? -47.367 -27.301 111.199 1.00 66.50 223 GLY A N 1
ATOM 1841 C CA . GLY A 1 223 ? -46.355 -27.215 112.260 1.00 66.50 223 GLY A CA 1
ATOM 1842 C C . GLY A 1 223 ? -46.785 -26.361 113.461 1.00 66.50 223 GLY A C 1
ATOM 1843 O O . GLY A 1 223 ? -46.438 -26.673 114.598 1.00 66.50 223 GLY A O 1
ATOM 1844 N N . LEU A 1 224 ? -47.602 -25.326 113.239 1.00 67.00 224 LEU A N 1
ATOM 1845 C CA . LEU A 1 224 ? -48.184 -24.517 114.318 1.00 67.00 224 LEU A CA 1
ATOM 1846 C C . LEU A 1 224 ? -49.256 -25.267 115.134 1.00 67.00 224 LEU A C 1
ATOM 1848 O O . LEU A 1 224 ? -49.424 -24.971 116.315 1.00 67.00 224 LEU A O 1
ATOM 1852 N N . GLY A 1 225 ? -49.946 -26.253 114.548 1.00 62.22 225 GLY A N 1
ATOM 1853 C CA . GLY A 1 225 ? -50.958 -27.059 115.244 1.00 62.22 225 GLY A CA 1
ATOM 1854 C C . GLY A 1 225 ? -50.372 -28.089 116.217 1.00 62.22 225 GLY A C 1
ATOM 1855 O O . GLY A 1 225 ? -50.926 -28.310 117.292 1.00 62.22 225 GLY A O 1
ATOM 1856 N N . GLU A 1 226 ? -49.219 -28.681 115.890 1.00 62.16 226 GLU A N 1
ATOM 1857 C CA . GLU A 1 226 ? -48.561 -29.685 116.744 1.00 62.16 226 GLU A CA 1
ATOM 1858 C C . GLU A 1 226 ? -47.939 -29.077 118.018 1.00 62.16 226 GLU A C 1
ATOM 1860 O O . GLU A 1 226 ? -47.932 -29.716 119.073 1.00 62.16 226 GLU A O 1
ATOM 1865 N N . MET A 1 227 ? -47.504 -27.809 117.986 1.00 56.09 227 MET A N 1
ATOM 1866 C CA . MET A 1 227 ? -46.959 -27.115 119.167 1.00 56.09 227 MET A CA 1
ATOM 1867 C C . MET A 1 227 ? -47.990 -26.861 120.278 1.00 56.09 227 MET A C 1
ATOM 1869 O O . MET A 1 227 ? -47.609 -26.727 121.442 1.00 56.09 227 MET A O 1
ATOM 1873 N N . GLN A 1 228 ? -49.288 -26.833 119.966 1.00 55.09 228 GLN A N 1
ATOM 1874 C CA . GLN A 1 228 ? -50.335 -26.561 120.955 1.00 55.09 228 GLN A CA 1
ATOM 1875 C C . GLN A 1 228 ? -50.588 -27.756 121.898 1.00 55.09 228 GLN A C 1
ATOM 1877 O O . GLN A 1 228 ? -51.100 -27.571 123.002 1.00 55.09 228 GLN A O 1
ATOM 1882 N N . HIS A 1 229 ? -50.160 -28.968 121.519 1.00 56.72 229 HIS A N 1
ATOM 1883 C CA . HIS A 1 229 ? -50.291 -30.178 122.339 1.00 56.72 229 HIS A CA 1
ATOM 1884 C C . HIS A 1 229 ? -49.127 -30.410 123.324 1.00 56.72 229 HIS A C 1
ATOM 1886 O O . HIS A 1 229 ? -49.320 -31.083 124.337 1.00 56.72 229 HIS A O 1
ATOM 1892 N N . LEU A 1 230 ? -47.942 -29.833 123.084 1.00 52.44 230 LEU A N 1
ATOM 1893 C CA . LEU A 1 230 ? -46.736 -30.082 123.894 1.00 52.44 230 LEU A CA 1
ATOM 1894 C C . LEU A 1 230 ? -46.698 -29.303 125.231 1.00 52.44 230 LEU A C 1
ATOM 1896 O O . LEU A 1 230 ? -45.893 -29.609 126.107 1.00 52.44 230 LEU A O 1
ATOM 1900 N N . ALA A 1 231 ? -47.574 -28.311 125.422 1.00 55.59 231 ALA A N 1
ATOM 1901 C CA . ALA A 1 231 ? -47.536 -27.393 126.568 1.00 55.59 231 ALA A CA 1
ATOM 1902 C C . ALA A 1 231 ? -48.147 -27.944 127.880 1.00 55.59 231 ALA A C 1
ATOM 1904 O O . ALA A 1 231 ? -47.970 -27.337 128.933 1.00 55.59 231 ALA A O 1
ATOM 1905 N N . ASN A 1 232 ? -48.817 -29.103 127.860 1.00 56.88 232 ASN A N 1
ATOM 1906 C CA . ASN A 1 232 ? -49.452 -29.688 129.055 1.00 56.88 232 ASN A CA 1
ATOM 1907 C C . ASN A 1 232 ? -48.516 -30.575 129.912 1.00 56.88 232 ASN A C 1
ATOM 1909 O O . ASN A 1 232 ? -48.890 -30.963 131.015 1.00 56.88 232 ASN A O 1
ATOM 1913 N N . GLY A 1 233 ? -47.297 -30.889 129.452 1.00 59.09 233 GLY A N 1
ATOM 1914 C CA . GLY A 1 233 ? -46.401 -31.869 130.096 1.00 59.09 233 GLY A CA 1
ATOM 1915 C C . GLY A 1 233 ? -45.423 -31.346 131.164 1.00 59.09 233 GLY A C 1
ATOM 1916 O O . GLY A 1 233 ? -44.635 -32.130 131.681 1.00 59.09 233 GLY A O 1
ATOM 1917 N N . VAL A 1 234 ? -45.427 -30.051 131.507 1.00 60.03 234 VAL A N 1
ATOM 1918 C CA . VAL A 1 234 ? -44.361 -29.420 132.335 1.00 60.03 234 VAL A CA 1
ATOM 1919 C C . VAL A 1 234 ? -44.800 -29.126 133.792 1.00 60.03 234 VAL A C 1
ATOM 1921 O O . VAL A 1 234 ? -44.093 -28.473 134.553 1.00 60.03 234 VAL A O 1
ATOM 1924 N N . GLY A 1 235 ? -45.954 -29.638 134.235 1.00 58.25 235 GLY A N 1
ATOM 1925 C CA . GLY A 1 235 ? -46.470 -29.434 135.602 1.00 58.25 235 GLY A CA 1
ATOM 1926 C C . GLY A 1 235 ? -45.918 -30.386 136.678 1.00 58.25 235 GLY A C 1
ATOM 1927 O O . GLY A 1 235 ? -45.782 -29.986 137.835 1.00 58.25 235 GLY A O 1
ATOM 1928 N N . ASP A 1 236 ? -45.560 -31.624 136.320 1.00 59.47 236 ASP A N 1
ATOM 1929 C CA . ASP A 1 236 ? -45.252 -32.679 137.302 1.00 59.47 236 ASP A CA 1
ATOM 1930 C C . ASP A 1 236 ? -43.816 -32.640 137.857 1.00 59.47 236 ASP A C 1
ATOM 1932 O O . ASP A 1 236 ? -43.582 -33.066 138.991 1.00 59.47 236 ASP A O 1
ATOM 1936 N N . LEU A 1 237 ? -42.853 -32.047 137.138 1.00 57.94 237 LEU A N 1
ATOM 1937 C CA . LEU A 1 237 ? -41.456 -31.984 137.600 1.00 57.94 237 LEU A CA 1
ATOM 1938 C C . LEU A 1 237 ? -41.276 -31.133 138.871 1.00 57.94 237 LEU A C 1
ATOM 1940 O O . LEU A 1 237 ? -40.390 -31.396 139.683 1.00 57.94 237 LEU A O 1
ATOM 1944 N N . LYS A 1 238 ? -42.131 -30.125 139.086 1.00 57.19 238 LYS A N 1
ATOM 1945 C CA . LYS A 1 238 ? -42.008 -29.206 140.229 1.00 57.19 238 LYS A CA 1
ATOM 1946 C C . LYS A 1 238 ? -42.438 -29.842 141.560 1.00 57.19 238 LYS A C 1
ATOM 1948 O O . LYS A 1 238 ? -42.079 -29.332 142.620 1.00 57.19 238 LYS A O 1
ATOM 1953 N N . ARG A 1 239 ? -43.180 -30.959 141.536 1.00 60.38 239 ARG A N 1
ATOM 1954 C CA . ARG A 1 239 ? -43.743 -31.587 142.748 1.00 60.38 239 ARG A CA 1
ATOM 1955 C C . ARG A 1 239 ? -42.779 -32.551 143.453 1.00 60.38 239 ARG A C 1
ATOM 1957 O O . ARG A 1 239 ? -42.901 -32.740 144.659 1.00 60.38 239 ARG A O 1
ATOM 1964 N N . VAL A 1 240 ? -41.786 -33.083 142.738 1.00 58.44 240 VAL A N 1
ATOM 1965 C CA . VAL A 1 240 ? -40.831 -34.095 143.244 1.00 58.44 240 VAL A CA 1
ATOM 1966 C C . VAL A 1 240 ? -39.722 -33.487 144.129 1.00 58.44 240 VAL A C 1
ATOM 1968 O O . VAL A 1 240 ? -39.160 -34.159 144.988 1.00 58.44 240 VAL A O 1
ATOM 1971 N N . LEU A 1 241 ? -39.446 -32.180 144.028 1.00 60.19 241 LEU A N 1
ATOM 1972 C CA . LEU A 1 241 ? -38.359 -31.513 144.778 1.00 60.19 241 LEU A CA 1
ATOM 1973 C C . LEU A 1 241 ? -38.725 -31.055 146.210 1.00 60.19 241 LEU A C 1
ATOM 1975 O O . LEU A 1 241 ? -37.883 -30.502 146.932 1.00 60.19 241 LEU A O 1
ATOM 1979 N N . VAL A 1 242 ? -39.968 -31.276 146.652 1.00 59.59 242 VAL A N 1
ATOM 1980 C CA . VAL A 1 242 ? -40.445 -30.849 147.983 1.00 59.59 242 VAL A CA 1
ATOM 1981 C C . VAL A 1 242 ? -40.364 -31.983 149.013 1.00 59.59 242 VAL A C 1
ATOM 1983 O O . VAL A 1 242 ? -40.115 -31.724 150.192 1.00 59.59 242 VAL A O 1
ATOM 1986 N N . ASN A 1 243 ? -40.503 -33.242 148.590 1.00 66.75 243 ASN A N 1
ATOM 1987 C CA . ASN A 1 243 ? -40.625 -34.378 149.499 1.00 66.75 243 ASN A CA 1
ATOM 1988 C C . ASN A 1 243 ? -39.247 -34.888 149.975 1.00 66.75 243 ASN A C 1
ATOM 1990 O O . ASN A 1 243 ? -38.350 -35.167 149.180 1.00 66.75 243 ASN A O 1
ATOM 1994 N N . VAL A 1 244 ? -39.044 -34.985 151.294 1.00 64.81 244 VAL A N 1
ATOM 1995 C CA . VAL A 1 244 ? -37.721 -35.263 151.896 1.00 64.81 244 VAL A CA 1
ATOM 1996 C C . VAL A 1 244 ? -37.248 -36.699 151.647 1.00 64.81 244 VAL A C 1
ATOM 1998 O O . VAL A 1 244 ? -36.052 -36.894 151.447 1.00 64.81 244 VAL A O 1
ATOM 2001 N N . LYS A 1 245 ? -38.164 -37.678 151.605 1.00 66.56 245 LYS A N 1
ATOM 2002 C CA . LYS A 1 245 ? -37.838 -39.080 151.289 1.00 66.56 245 LYS A CA 1
ATOM 2003 C C . LYS A 1 245 ? -37.458 -39.274 149.822 1.00 66.56 245 LYS A C 1
ATOM 2005 O O . LYS A 1 245 ? -36.421 -39.859 149.555 1.00 66.56 245 LYS A O 1
ATOM 2010 N N . GLU A 1 246 ? -38.240 -38.719 148.893 1.00 66.25 246 GLU A N 1
ATOM 2011 C CA . GLU A 1 246 ? -37.951 -38.818 147.452 1.00 66.25 246 GLU A CA 1
ATOM 2012 C C . GLU A 1 246 ? -36.600 -38.174 147.106 1.00 66.25 246 GLU A C 1
ATOM 2014 O O . GLU A 1 246 ? -35.849 -38.716 146.305 1.00 66.25 246 GLU A O 1
ATOM 2019 N N . ARG A 1 247 ? -36.226 -37.074 147.777 1.00 68.75 247 ARG A N 1
ATOM 2020 C CA . ARG A 1 247 ? -34.896 -36.462 147.623 1.00 68.75 247 ARG A CA 1
ATOM 2021 C C . ARG A 1 247 ? -33.746 -37.367 148.086 1.00 68.75 247 ARG A C 1
ATOM 2023 O O . ARG A 1 247 ? -32.688 -37.317 147.469 1.00 68.75 247 ARG A O 1
ATOM 2030 N N . GLY A 1 248 ? -33.934 -38.139 149.160 1.00 68.62 248 GLY A N 1
ATOM 2031 C CA . GLY A 1 248 ? -32.946 -39.129 149.614 1.00 68.62 248 GLY A CA 1
ATOM 2032 C C . GLY A 1 248 ? -32.692 -40.171 148.528 1.00 68.62 248 GLY A C 1
ATOM 2033 O O . GLY A 1 248 ? -31.571 -40.283 148.045 1.00 68.62 248 GLY A O 1
ATOM 2034 N N . THR A 1 249 ? -33.775 -40.759 148.012 1.00 71.12 249 THR A N 1
ATOM 2035 C CA . THR A 1 249 ? -33.727 -41.767 146.942 1.00 71.12 249 THR A CA 1
ATOM 2036 C C . THR A 1 249 ? -33.122 -41.239 145.637 1.00 71.12 249 THR A C 1
ATOM 2038 O O . THR A 1 249 ? -32.381 -41.946 144.960 1.00 71.12 249 THR A O 1
ATOM 2041 N N . TRP A 1 250 ? -33.382 -39.978 145.273 1.00 72.75 250 TRP A N 1
ATOM 2042 C CA . TRP A 1 250 ? -32.725 -39.343 144.120 1.00 72.75 250 TRP A CA 1
ATOM 2043 C C . TRP A 1 250 ? -31.223 -39.111 144.339 1.00 72.75 250 TRP A C 1
ATOM 2045 O O . TRP A 1 250 ? -30.443 -39.260 143.398 1.00 72.75 250 TRP A O 1
ATOM 2055 N N . GLY A 1 251 ? -30.812 -38.760 145.562 1.00 72.25 251 GLY A N 1
ATOM 2056 C CA . GLY A 1 251 ? -29.400 -38.633 145.929 1.00 72.25 251 GLY A CA 1
ATOM 2057 C C . GLY A 1 251 ? -28.663 -39.968 145.841 1.00 72.25 251 GLY A C 1
ATOM 2058 O O . GLY A 1 251 ? -27.583 -40.024 145.261 1.00 72.25 251 GLY A O 1
ATOM 2059 N N . GLU A 1 252 ? -29.291 -41.040 146.319 1.00 79.12 252 GLU A N 1
ATOM 2060 C CA . GLU A 1 252 ? -28.763 -42.409 146.264 1.00 79.12 252 GLU A CA 1
ATOM 2061 C C . GLU A 1 252 ? -28.673 -42.925 144.819 1.00 79.12 252 GLU A C 1
ATOM 2063 O O . GLU A 1 252 ? -27.657 -43.498 144.422 1.00 79.12 252 GLU A O 1
ATOM 2068 N N . TYR A 1 253 ? -29.674 -42.637 143.975 1.00 79.88 253 TYR A N 1
ATOM 2069 C CA . TYR A 1 253 ? -29.614 -42.963 142.545 1.00 79.88 253 TYR A CA 1
ATOM 2070 C C . TYR A 1 253 ? -28.469 -42.225 141.833 1.00 79.88 253 TYR A C 1
ATOM 2072 O O . TYR A 1 253 ? -27.729 -42.821 141.046 1.00 79.88 253 TYR A O 1
ATOM 2080 N N . GLN A 1 254 ? -28.287 -40.932 142.127 1.00 76.06 254 GLN A N 1
ATOM 2081 C CA . GLN A 1 254 ? -27.175 -40.155 141.578 1.00 76.06 254 GLN A CA 1
ATOM 2082 C C . GLN A 1 254 ? -25.822 -40.669 142.083 1.00 76.06 254 GLN A C 1
ATOM 2084 O O . GLN A 1 254 ? -24.889 -40.773 141.288 1.00 76.06 254 GLN A O 1
ATOM 2089 N N . LEU A 1 255 ? -25.713 -41.024 143.368 1.00 80.31 255 LEU A N 1
ATOM 2090 C CA . LEU A 1 255 ? -24.515 -41.654 143.917 1.00 80.31 255 LEU A CA 1
ATOM 2091 C C . LEU A 1 255 ? -24.192 -42.946 143.160 1.00 80.31 255 LEU A C 1
ATOM 2093 O O . LEU A 1 255 ? -23.045 -43.135 142.766 1.00 80.31 255 LEU A O 1
ATOM 2097 N N . GLY A 1 256 ? -25.192 -43.790 142.892 1.00 79.25 256 GLY A N 1
ATOM 2098 C CA . GLY A 1 256 ? -25.024 -45.004 142.095 1.00 79.25 256 GLY A CA 1
ATOM 2099 C C . GLY A 1 256 ? -24.496 -44.728 140.684 1.00 79.25 256 GLY A C 1
ATOM 2100 O O . GLY A 1 256 ? -23.574 -45.409 140.238 1.00 79.25 256 GLY A O 1
ATOM 2101 N N . GLY A 1 257 ? -25.015 -43.696 140.012 1.00 80.25 257 GLY A N 1
ATOM 2102 C CA . GLY A 1 257 ? -24.519 -43.262 138.702 1.00 80.25 257 GLY A CA 1
ATOM 2103 C C . GLY A 1 257 ? -23.064 -42.789 138.746 1.00 80.25 257 GLY A C 1
ATOM 2104 O O . GLY A 1 257 ? -22.241 -43.248 137.961 1.00 80.25 257 GLY A O 1
ATOM 2105 N N . ILE A 1 258 ? -22.714 -41.943 139.719 1.00 80.69 258 ILE A N 1
ATOM 2106 C CA . ILE A 1 258 ? -21.342 -41.439 139.880 1.00 80.69 258 ILE A CA 1
ATOM 2107 C C . ILE A 1 258 ? -20.373 -42.578 140.228 1.00 80.69 258 ILE A C 1
ATOM 2109 O O . ILE A 1 258 ? -19.268 -42.634 139.691 1.00 80.69 258 ILE A O 1
ATOM 2113 N N . LEU A 1 259 ? -20.771 -43.501 141.110 1.00 80.12 259 LEU A N 1
ATOM 2114 C CA . LEU A 1 259 ? -19.955 -44.668 141.442 1.00 80.12 259 LEU A CA 1
ATOM 2115 C C . LEU A 1 259 ? -19.758 -45.575 140.224 1.00 80.12 259 LEU A C 1
ATOM 2117 O O . LEU A 1 259 ? -18.652 -46.069 140.045 1.00 80.12 259 LEU A O 1
ATOM 2121 N N . ALA A 1 260 ? -20.776 -45.760 139.379 1.00 80.31 260 ALA A N 1
ATOM 2122 C CA . ALA A 1 260 ? -20.659 -46.541 138.147 1.00 80.31 260 ALA A CA 1
ATOM 2123 C C . ALA A 1 260 ? -19.773 -45.870 137.082 1.00 80.31 260 ALA A C 1
ATOM 2125 O O . ALA A 1 260 ? -19.059 -46.571 136.367 1.00 80.31 260 ALA A O 1
ATOM 2126 N N . ASP A 1 261 ? -19.791 -44.538 136.991 1.00 81.50 261 ASP A N 1
ATOM 2127 C CA . ASP A 1 261 ? -18.958 -43.792 136.042 1.00 81.50 261 ASP A CA 1
ATOM 2128 C C . ASP A 1 261 ? -17.479 -43.753 136.467 1.00 81.50 261 ASP A C 1
ATOM 2130 O O . ASP A 1 261 ? -16.586 -43.751 135.618 1.00 81.50 261 ASP A O 1
ATOM 2134 N N . ILE A 1 262 ? -17.202 -43.709 137.777 1.00 82.38 262 ILE A N 1
ATOM 2135 C CA . ILE A 1 262 ? -15.838 -43.541 138.310 1.00 82.38 262 ILE A CA 1
ATOM 2136 C C . ILE A 1 262 ? -15.181 -44.879 138.681 1.00 82.38 262 ILE A C 1
ATOM 2138 O O . ILE A 1 262 ? -13.973 -45.038 138.495 1.00 82.38 262 ILE A O 1
ATOM 2142 N N . LEU A 1 263 ? -15.936 -45.830 139.236 1.00 77.12 263 LEU A N 1
ATOM 2143 C CA . LEU A 1 263 ? -15.422 -47.107 139.738 1.00 77.12 263 LEU A CA 1
ATOM 2144 C C . LEU A 1 263 ? -15.968 -48.283 138.929 1.00 77.12 263 LEU A C 1
ATOM 2146 O O . LEU A 1 263 ? -17.105 -48.290 138.465 1.00 77.12 263 LEU A O 1
ATOM 2150 N N . THR A 1 264 ? -15.162 -49.338 138.808 1.00 78.69 264 THR A N 1
ATOM 2151 C CA . THR A 1 264 ? -15.626 -50.572 138.157 1.00 78.69 264 THR A CA 1
ATOM 2152 C C . THR A 1 264 ? -16.603 -51.339 139.061 1.00 78.69 264 THR A C 1
ATOM 2154 O O . THR A 1 264 ? -16.450 -51.299 140.286 1.00 78.69 264 THR A O 1
ATOM 2157 N N . PRO A 1 265 ? -17.582 -52.083 138.504 1.00 76.50 265 PRO A N 1
ATOM 2158 C CA . PRO A 1 265 ? -18.620 -52.767 139.289 1.00 76.50 265 PRO A CA 1
ATOM 2159 C C . PRO A 1 265 ? -18.109 -53.754 140.350 1.00 76.50 265 PRO A C 1
ATOM 2161 O O . PRO A 1 265 ? -18.840 -54.094 141.269 1.00 76.50 265 PRO A O 1
ATOM 2164 N N . GLU A 1 266 ? -16.866 -54.228 140.247 1.00 76.50 266 GLU A N 1
ATOM 2165 C CA . GLU A 1 266 ? -16.260 -55.141 141.228 1.00 76.50 266 GLU A CA 1
ATOM 2166 C C . GLU A 1 266 ? -15.682 -54.418 142.460 1.00 76.50 266 GLU A C 1
ATOM 2168 O O . GLU A 1 266 ? -15.404 -55.045 143.489 1.00 76.50 266 GLU A O 1
ATOM 2173 N N . GLN A 1 267 ? -15.468 -53.102 142.354 1.00 80.06 267 GLN A N 1
ATOM 2174 C CA . GLN A 1 267 ? -14.832 -52.275 143.382 1.00 80.06 267 GLN A CA 1
ATOM 2175 C C . GLN A 1 267 ? -15.828 -51.663 144.366 1.00 80.06 267 GLN A C 1
ATOM 2177 O O . GLN A 1 267 ? -15.421 -51.228 145.441 1.00 80.06 267 GLN A O 1
ATOM 2182 N N . TYR A 1 268 ? -17.118 -51.645 144.047 1.00 83.25 268 TYR A N 1
ATOM 2183 C CA . TYR A 1 268 ? -18.172 -51.231 144.965 1.00 83.25 268 TYR A CA 1
ATOM 2184 C C . TYR A 1 268 ? -19.298 -52.263 144.954 1.00 83.25 268 TYR A C 1
ATOM 2186 O O . TYR A 1 268 ? -19.437 -53.040 144.017 1.00 83.25 268 TYR A O 1
ATOM 2194 N N . ALA A 1 269 ? -20.090 -52.302 146.015 1.00 80.44 269 ALA A N 1
ATOM 2195 C CA . ALA A 1 269 ? -21.246 -53.173 146.110 1.00 80.44 269 ALA A CA 1
ATOM 2196 C C . ALA A 1 269 ? -22.429 -52.398 146.688 1.00 80.44 269 ALA A C 1
ATOM 2198 O O . ALA A 1 269 ? -22.256 -51.475 147.488 1.00 80.44 269 ALA A O 1
ATOM 2199 N N . GLN A 1 270 ? -23.626 -52.774 146.249 1.00 81.75 270 GLN A N 1
ATOM 2200 C CA . GLN A 1 270 ? -24.874 -52.168 146.696 1.00 81.75 270 GLN A CA 1
ATOM 2201 C C . GLN A 1 270 ? -25.529 -53.036 147.777 1.00 81.75 270 GLN A C 1
ATOM 2203 O O . GLN A 1 270 ? -25.402 -54.261 147.734 1.00 81.75 270 GLN A O 1
ATOM 2208 N N . ASN A 1 271 ? -26.245 -52.418 148.718 1.00 81.38 271 ASN A N 1
ATOM 2209 C CA . ASN A 1 271 ? -26.987 -53.080 149.802 1.00 81.38 271 ASN A CA 1
ATOM 2210 C C . ASN A 1 271 ? -26.128 -54.039 150.646 1.00 81.38 271 ASN A C 1
ATOM 2212 O O . ASN A 1 271 ? -26.469 -55.206 150.854 1.00 81.38 271 ASN A O 1
ATOM 2216 N N . VAL A 1 272 ? -24.986 -53.548 151.130 1.00 75.44 272 VAL A N 1
ATOM 2217 C CA . VAL A 1 272 ? -24.008 -54.353 151.872 1.00 75.44 272 VAL A CA 1
ATOM 2218 C C . VAL A 1 272 ? -24.273 -54.265 153.373 1.00 75.44 272 VAL A C 1
ATOM 2220 O O . VAL A 1 272 ? -24.301 -53.177 1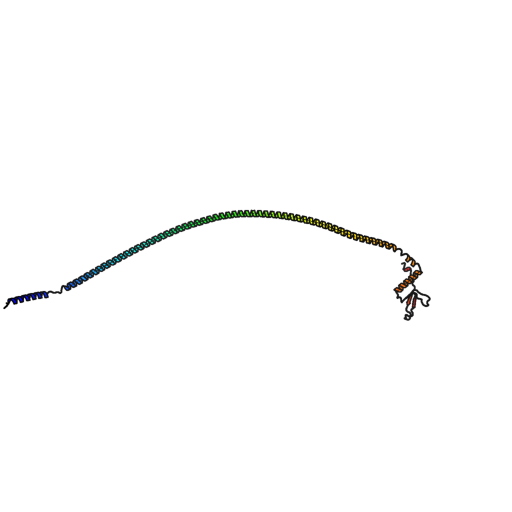53.947 1.00 75.44 272 VAL A O 1
ATOM 2223 N N . ALA A 1 273 ? -24.411 -55.420 154.029 1.00 73.38 273 ALA A N 1
ATOM 2224 C CA . ALA A 1 273 ? -24.424 -55.517 155.487 1.00 73.38 273 ALA A CA 1
ATOM 2225 C C . ALA A 1 273 ? -22.985 -55.477 156.030 1.00 73.38 273 ALA A C 1
ATOM 2227 O O . ALA A 1 273 ? -22.182 -56.370 155.742 1.00 73.38 273 ALA A O 1
ATOM 2228 N N . THR A 1 274 ? -22.641 -54.444 156.802 1.00 65.31 274 THR A N 1
ATOM 2229 C CA . THR A 1 274 ? -21.317 -54.326 157.439 1.00 65.31 274 THR A CA 1
ATOM 2230 C C . THR A 1 274 ? -21.243 -55.168 158.732 1.00 65.31 274 THR A C 1
ATOM 2232 O O . THR A 1 274 ? -22.249 -55.701 159.204 1.00 65.31 274 THR A O 1
ATOM 2235 N N . LYS A 1 275 ? -20.021 -55.417 159.236 1.00 60.69 275 LYS A N 1
ATOM 2236 C CA . LYS A 1 275 ? -19.654 -56.475 160.211 1.00 60.69 275 LYS A CA 1
ATOM 2237 C C . LYS A 1 275 ? -20.665 -56.648 161.371 1.00 60.69 275 LYS A C 1
ATOM 2239 O O . LYS A 1 275 ? -21.035 -55.677 162.014 1.00 60.69 275 LYS A O 1
ATOM 2244 N N . ASP A 1 276 ? -21.055 -57.902 161.631 1.00 58.41 276 ASP A N 1
ATOM 2245 C CA . ASP A 1 276 ? -22.110 -58.379 162.559 1.00 58.41 276 ASP A CA 1
ATOM 2246 C C . ASP A 1 276 ? -23.579 -58.163 162.129 1.00 58.41 276 ASP A C 1
ATOM 2248 O O . ASP A 1 276 ? -24.506 -58.459 162.885 1.00 58.41 276 ASP A O 1
ATOM 2252 N N . GLY A 1 277 ? -23.815 -57.774 160.869 1.00 61.16 277 GLY A N 1
ATOM 2253 C CA . GLY A 1 277 ? -25.052 -58.093 160.140 1.00 61.16 277 GLY A CA 1
ATOM 2254 C C . GLY A 1 277 ? -26.321 -57.365 160.590 1.00 61.16 277 GLY A C 1
ATOM 2255 O O . GLY A 1 277 ? -27.416 -57.816 160.261 1.00 61.16 277 GLY A O 1
ATOM 2256 N N . ARG A 1 278 ? -26.204 -56.263 161.341 1.00 60.44 278 ARG A N 1
ATOM 2257 C CA . ARG A 1 278 ? -27.369 -55.510 161.842 1.00 60.44 278 ARG A CA 1
ATOM 2258 C C . ARG A 1 278 ? -27.746 -54.266 161.041 1.00 60.44 278 ARG A C 1
ATOM 2260 O O . ARG A 1 278 ? -28.886 -53.837 161.168 1.00 60.44 278 ARG A O 1
ATOM 2267 N N . GLU A 1 279 ? -26.865 -53.722 160.202 1.00 70.06 279 GLU A N 1
ATOM 2268 C CA . GLU A 1 279 ? -27.154 -52.517 159.412 1.00 70.06 279 GLU A CA 1
ATOM 2269 C C . GLU A 1 279 ? -26.682 -52.688 157.961 1.00 70.06 279 GLU A C 1
ATOM 2271 O O . GLU A 1 279 ? -25.529 -53.038 157.698 1.00 70.06 279 GLU A O 1
ATOM 2276 N N . THR A 1 280 ? -27.601 -52.478 157.015 1.00 72.38 280 THR A N 1
ATOM 2277 C CA . THR A 1 280 ? -27.341 -52.510 155.570 1.00 72.38 280 THR A CA 1
ATOM 2278 C C . THR A 1 280 ? -27.220 -51.092 155.042 1.00 72.38 280 THR A C 1
ATOM 2280 O O . THR A 1 280 ? -28.131 -50.289 155.241 1.00 72.38 280 THR A O 1
ATOM 2283 N N . VAL A 1 281 ? -26.125 -50.803 154.343 1.00 75.56 281 VAL A N 1
ATOM 2284 C CA . VAL A 1 281 ? -25.933 -49.533 153.633 1.00 75.56 281 VAL A CA 1
ATOM 2285 C C . VAL A 1 281 ? -26.158 -49.717 152.139 1.00 75.56 281 VAL A C 1
ATOM 2287 O O . VAL A 1 281 ? -25.830 -50.767 151.584 1.00 75.56 281 VAL A O 1
ATOM 2290 N N . GLU A 1 282 ? -26.698 -48.697 151.479 1.00 80.88 282 GLU A N 1
ATOM 2291 C CA . GLU A 1 282 ? -27.084 -48.799 150.071 1.00 80.88 282 GLU A CA 1
ATOM 2292 C C . GLU A 1 282 ? -25.888 -48.906 149.127 1.00 80.88 282 GLU A C 1
ATOM 2294 O O . GLU A 1 282 ? -25.960 -49.655 148.158 1.00 80.88 282 GLU A O 1
ATOM 2299 N N . PHE A 1 283 ? -24.765 -48.251 149.439 1.00 82.56 283 PHE A N 1
ATOM 2300 C CA . PHE A 1 283 ? -23.524 -48.350 148.670 1.00 82.56 283 PHE A CA 1
ATOM 2301 C C . PHE A 1 283 ? -22.298 -48.427 149.594 1.00 82.56 283 PHE A C 1
ATOM 2303 O O . PHE A 1 283 ? -22.144 -47.641 150.532 1.00 82.56 283 PHE A O 1
ATOM 2310 N N . ALA A 1 284 ? -21.391 -49.366 149.316 1.00 81.19 284 ALA A N 1
ATOM 2311 C CA . ALA A 1 284 ? -20.109 -49.497 150.008 1.00 81.19 284 ALA A CA 1
ATOM 2312 C C . ALA A 1 284 ? -18.978 -49.837 149.029 1.00 81.19 284 ALA A C 1
ATOM 2314 O O . ALA A 1 284 ? -19.153 -50.631 148.106 1.00 81.19 284 ALA A O 1
ATOM 2315 N N . VAL A 1 285 ? -17.793 -49.269 149.250 1.00 81.38 285 VAL A N 1
ATOM 2316 C CA . VAL A 1 285 ? -16.607 -49.509 148.411 1.00 81.38 285 VAL A CA 1
ATOM 2317 C C . VAL A 1 285 ? -15.714 -50.578 149.047 1.00 81.38 285 VAL A C 1
ATOM 2319 O O . VAL A 1 285 ? -15.510 -50.603 150.265 1.00 81.38 285 VAL A O 1
ATOM 2322 N N . LYS A 1 286 ? -15.198 -51.483 148.210 1.00 79.00 286 LYS A N 1
ATOM 2323 C CA . LYS A 1 286 ? -14.352 -52.623 148.575 1.00 79.00 286 LYS A CA 1
ATOM 2324 C C . LYS A 1 286 ? -12.888 -52.195 148.638 1.00 79.00 286 LYS A C 1
ATOM 2326 O O . LYS A 1 286 ? -12.300 -51.844 147.618 1.00 79.00 286 LYS A O 1
ATOM 2331 N N . LEU A 1 287 ? -12.268 -52.284 149.814 1.00 74.69 287 LEU A N 1
ATOM 2332 C CA . LEU A 1 287 ? -10.840 -52.004 149.990 1.00 74.69 287 LEU A CA 1
ATOM 2333 C C . LEU A 1 287 ? -10.057 -53.308 150.255 1.00 74.69 287 LEU A C 1
ATOM 2335 O O . LEU A 1 287 ? -10.514 -54.143 151.048 1.00 74.69 287 LEU A O 1
ATOM 2339 N N . PRO A 1 288 ? -8.890 -53.522 149.608 1.00 68.69 288 PRO A N 1
ATOM 2340 C CA . PRO A 1 288 ? -8.073 -54.712 149.840 1.00 68.69 288 PRO A CA 1
ATOM 2341 C C . PRO A 1 288 ? -7.514 -54.712 151.273 1.00 68.69 288 PRO A C 1
ATOM 2343 O O . PRO A 1 288 ? -6.962 -53.717 151.743 1.00 68.69 288 PRO A O 1
ATOM 2346 N N . GLY A 1 289 ? -7.695 -55.827 151.986 1.00 63.19 289 GLY A N 1
ATOM 2347 C CA . GLY A 1 289 ? -7.298 -55.988 153.386 1.00 63.19 289 GLY A CA 1
ATOM 2348 C C . GLY A 1 289 ? -5.778 -56.036 153.602 1.00 63.19 289 GLY A C 1
ATOM 2349 O O . GLY A 1 289 ? -4.992 -56.237 152.679 1.00 63.19 289 GLY A O 1
ATOM 2350 N N . ARG A 1 290 ? -5.363 -55.876 154.866 1.00 59.72 290 ARG A N 1
ATOM 2351 C CA . ARG A 1 290 ? -3.980 -55.613 155.324 1.00 59.72 290 ARG A CA 1
ATOM 2352 C C . ARG A 1 290 ? -2.917 -56.681 154.982 1.00 59.72 290 ARG A C 1
ATOM 2354 O O . ARG A 1 290 ? -1.749 -56.448 155.273 1.00 59.72 290 ARG A O 1
ATOM 2361 N N . THR A 1 291 ? -3.287 -57.799 154.357 1.00 55.12 291 THR A N 1
ATOM 2362 C CA . THR A 1 291 ? -2.381 -58.913 154.013 1.00 55.12 291 THR A CA 1
ATOM 2363 C C . THR A 1 291 ? -2.374 -59.258 152.521 1.00 55.12 291 THR A C 1
ATOM 2365 O O . THR A 1 291 ? -2.039 -60.381 152.169 1.00 55.12 291 THR A O 1
ATOM 2368 N N . GLY A 1 292 ? -2.756 -58.323 151.638 1.00 57.44 292 GLY A N 1
ATOM 2369 C CA . GLY A 1 292 ? -2.599 -58.448 150.175 1.00 57.44 292 GLY A CA 1
ATOM 2370 C C . GLY A 1 292 ? -3.418 -59.556 149.499 1.00 57.44 292 GLY A C 1
ATOM 2371 O O . GLY A 1 292 ? -3.431 -59.637 148.276 1.00 57.44 292 GLY A O 1
ATOM 2372 N N . ASP A 1 293 ? -4.121 -60.374 150.278 1.00 54.34 293 ASP A N 1
ATOM 2373 C CA . ASP A 1 293 ? -4.933 -61.484 149.808 1.00 54.34 293 ASP A CA 1
ATOM 2374 C C . ASP A 1 293 ? -6.403 -61.043 149.713 1.00 54.34 293 ASP A C 1
ATOM 2376 O O . ASP A 1 293 ? -7.004 -60.578 150.689 1.00 54.34 293 ASP A O 1
ATOM 2380 N N . HIS A 1 294 ? -7.000 -61.162 148.524 1.00 57.53 294 HIS A N 1
ATOM 2381 C CA . HIS A 1 294 ? -8.352 -60.668 148.204 1.00 57.53 294 HIS A CA 1
ATOM 2382 C C . HIS A 1 294 ? -9.488 -61.423 148.922 1.00 57.53 294 HIS A C 1
ATOM 2384 O O . HIS A 1 294 ? -10.664 -61.095 148.743 1.00 57.53 294 HIS A O 1
ATOM 2390 N N . ALA A 1 295 ? -9.146 -62.423 149.735 1.00 57.81 295 ALA A N 1
ATOM 2391 C CA . ALA A 1 295 ? -10.085 -63.326 150.386 1.00 57.81 295 ALA A CA 1
ATOM 2392 C C . ALA A 1 295 ? -10.813 -62.722 151.607 1.00 57.81 295 ALA A C 1
ATOM 2394 O O . ALA A 1 295 ? -11.867 -63.231 151.980 1.00 57.81 295 ALA A O 1
ATOM 2395 N N . GLN A 1 296 ? -10.316 -61.633 152.216 1.00 62.09 296 GLN A N 1
ATOM 2396 C CA . GLN A 1 296 ? -11.023 -60.912 153.295 1.00 62.09 296 GLN A CA 1
ATOM 2397 C C . GLN A 1 296 ? -11.020 -59.385 153.068 1.00 62.09 296 GLN A C 1
ATOM 2399 O O . GLN A 1 296 ? -10.171 -58.673 153.611 1.00 62.09 296 GLN A O 1
ATOM 2404 N N . PRO A 1 297 ? -11.943 -58.860 152.241 1.00 66.12 297 PRO A N 1
ATOM 2405 C CA . PRO A 1 297 ? -12.047 -57.427 151.963 1.00 66.12 297 PRO A CA 1
ATOM 2406 C C . PRO A 1 297 ? -12.675 -56.642 153.127 1.00 66.12 297 PRO A C 1
ATOM 2408 O O . PRO A 1 297 ? -13.547 -57.150 153.835 1.00 66.12 297 PRO A O 1
ATOM 2411 N N . VAL A 1 298 ? -12.264 -55.378 153.292 1.00 73.00 298 VAL A N 1
ATOM 2412 C CA . VAL A 1 298 ? -12.871 -54.431 154.245 1.00 73.00 298 VAL A CA 1
ATOM 2413 C C . VAL A 1 298 ? -13.819 -53.504 153.483 1.00 73.00 298 VAL A C 1
ATOM 2415 O O . VAL A 1 298 ? -13.428 -52.905 152.481 1.00 73.00 298 VAL A O 1
ATOM 2418 N N . TRP A 1 299 ? -15.061 -53.392 153.955 1.00 77.00 299 TRP A N 1
ATOM 2419 C CA . TRP A 1 299 ? -16.099 -52.557 153.345 1.00 77.00 299 TRP A CA 1
ATOM 2420 C C . TRP A 1 299 ? -16.152 -51.177 153.999 1.00 77.00 299 TRP A C 1
ATOM 2422 O O . TRP A 1 299 ? -16.253 -51.083 155.224 1.00 77.00 299 TRP A O 1
ATOM 2432 N N . LEU A 1 300 ? -16.114 -50.120 153.183 1.00 78.94 300 LEU A N 1
ATOM 2433 C CA . LEU A 1 300 ? -16.295 -48.736 153.625 1.00 78.94 300 LEU A CA 1
ATOM 2434 C C . LEU A 1 300 ? -17.660 -48.212 153.133 1.00 78.94 300 LEU A C 1
ATOM 2436 O O . LEU A 1 300 ? -17.828 -48.067 151.919 1.00 78.94 300 LEU A O 1
ATOM 2440 N N . PRO A 1 301 ? -18.632 -47.950 154.027 1.00 79.31 301 PRO A N 1
ATOM 2441 C CA . PRO A 1 301 ? -19.940 -47.422 153.641 1.00 79.31 301 PRO A CA 1
ATOM 2442 C C . PRO A 1 301 ? -19.844 -45.956 153.186 1.00 79.31 301 PRO A C 1
ATOM 2444 O O . PRO A 1 301 ? -19.091 -45.178 153.777 1.00 79.31 301 PRO A O 1
ATOM 2447 N N . ILE A 1 302 ? -20.617 -45.583 152.160 1.00 75.00 302 ILE A N 1
ATOM 2448 C CA . ILE A 1 302 ? -20.714 -44.205 151.652 1.00 75.00 302 ILE A CA 1
ATOM 2449 C C . ILE A 1 302 ? -22.165 -43.732 151.760 1.00 75.00 302 ILE A C 1
ATOM 2451 O O . ILE A 1 302 ? -23.074 -44.416 151.303 1.00 75.00 302 ILE A O 1
ATOM 2455 N N . ASP A 1 303 ? -22.360 -42.546 152.335 1.00 75.75 303 ASP A N 1
ATOM 2456 C CA . ASP A 1 303 ? -23.652 -41.861 152.404 1.00 75.75 303 ASP A CA 1
ATOM 2457 C C . ASP A 1 303 ? -23.654 -40.650 151.461 1.00 75.75 303 ASP A C 1
ATOM 2459 O O . ASP A 1 303 ? -22.678 -39.891 151.412 1.00 75.75 303 ASP A O 1
ATOM 2463 N N . SER A 1 304 ? -24.742 -40.456 150.713 1.00 72.25 304 SER A N 1
ATOM 2464 C CA . SER A 1 304 ? -24.921 -39.288 149.846 1.00 72.25 304 SER A CA 1
ATOM 2465 C C . SER A 1 304 ? -26.020 -38.384 150.371 1.00 72.25 304 SER A C 1
ATOM 2467 O O . SER A 1 304 ? -27.181 -38.774 150.466 1.00 72.25 304 SER A O 1
ATOM 2469 N N . LYS A 1 305 ? -25.680 -37.116 150.608 1.00 69.44 305 LYS A N 1
ATOM 2470 C CA . LYS A 1 305 ? -26.655 -36.079 150.946 1.00 69.44 305 LYS A CA 1
ATOM 2471 C C . LYS A 1 305 ? -26.725 -35.039 149.836 1.00 69.44 305 LYS A C 1
ATOM 2473 O O . LYS A 1 305 ? -25.741 -34.356 149.575 1.00 69.44 305 LYS A O 1
ATOM 2478 N N . PHE A 1 306 ? -27.903 -34.883 149.230 1.00 63.72 306 PHE A N 1
ATOM 2479 C CA . PHE A 1 306 ? -28.140 -33.918 148.152 1.00 63.72 306 PHE A CA 1
ATOM 2480 C C . PHE A 1 306 ? -28.162 -32.466 148.688 1.00 63.72 306 PHE A C 1
ATOM 2482 O O . PHE A 1 306 ? -29.071 -32.123 149.459 1.00 63.72 306 PHE A O 1
ATOM 2489 N N . PRO A 1 307 ? -27.205 -31.590 148.318 1.00 62.12 307 PRO A N 1
ATOM 2490 C CA . PRO A 1 307 ? -27.175 -30.206 148.780 1.00 62.12 307 PRO A CA 1
ATOM 2491 C C . PRO A 1 307 ? -28.079 -29.318 147.906 1.00 62.12 307 PRO A C 1
ATOM 2493 O O . PRO A 1 307 ? -27.825 -29.121 146.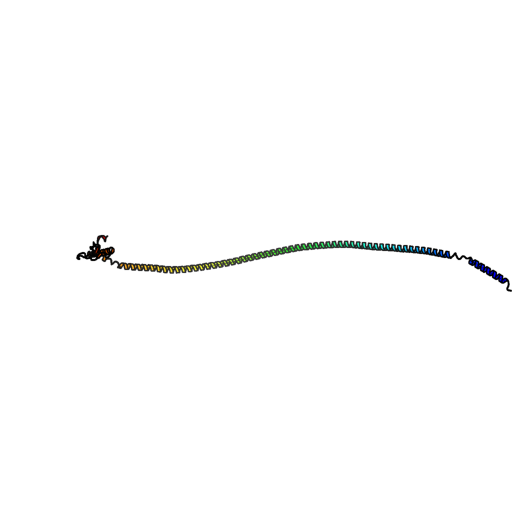722 1.00 62.12 307 PRO A O 1
ATOM 2496 N N . LYS A 1 308 ? -29.142 -28.750 148.495 1.00 58.31 308 LYS A N 1
ATOM 2497 C CA . LYS A 1 308 ? -30.106 -27.873 147.793 1.00 58.31 308 LYS A CA 1
ATOM 2498 C C . LYS A 1 308 ? -29.494 -26.564 147.272 1.00 58.31 308 LYS A C 1
ATOM 2500 O O . LYS A 1 308 ? -29.954 -26.036 146.268 1.00 58.31 308 LYS A O 1
ATOM 2505 N N . GLU A 1 309 ? -28.453 -26.056 147.924 1.00 57.03 309 GLU A N 1
ATOM 2506 C CA . GLU A 1 309 ? -27.910 -24.716 147.655 1.00 57.03 309 GLU A CA 1
ATOM 2507 C C . GLU A 1 309 ? -27.127 -24.602 146.335 1.00 57.03 309 GLU A C 1
ATOM 2509 O O . GLU A 1 309 ? -26.860 -23.491 145.883 1.00 57.03 309 GLU A O 1
ATOM 2514 N N . SER A 1 310 ? -26.779 -25.719 145.685 1.00 52.66 310 SER A N 1
ATOM 2515 C CA . SER A 1 310 ? -26.055 -25.708 144.404 1.00 52.66 310 SER A CA 1
ATOM 2516 C C . SER A 1 310 ? -26.951 -25.839 143.165 1.00 52.66 310 SER A C 1
ATOM 2518 O O . SER A 1 310 ? -26.448 -25.633 142.068 1.00 52.66 310 SER A O 1
ATOM 2520 N N . TYR A 1 311 ? -28.246 -26.161 143.312 1.00 54.97 311 TYR A N 1
ATOM 2521 C CA . TYR A 1 311 ? -29.171 -26.355 142.177 1.00 54.97 311 TYR A CA 1
ATOM 2522 C C . TYR A 1 311 ? -30.123 -25.166 141.938 1.00 54.97 311 TYR A C 1
ATOM 2524 O O . TYR A 1 311 ? -30.665 -25.026 140.850 1.00 54.97 311 TYR A O 1
ATOM 2532 N N . GLU A 1 312 ? -30.321 -24.287 142.926 1.00 54.56 312 GLU A N 1
ATOM 2533 C CA . GLU A 1 312 ? -31.121 -23.053 142.781 1.00 54.56 312 GLU A CA 1
ATOM 2534 C C . GLU A 1 312 ? -30.268 -21.816 142.418 1.00 54.56 312 GLU A C 1
ATOM 2536 O O . GLU A 1 312 ? -30.708 -20.683 142.620 1.00 54.56 312 GLU A O 1
ATOM 2541 N N . ARG A 1 313 ? -29.052 -22.016 141.891 1.00 46.78 313 ARG A N 1
ATOM 2542 C CA . ARG A 1 313 ? -28.171 -20.939 141.420 1.00 46.78 313 ARG A CA 1
ATOM 2543 C C . ARG A 1 313 ? -28.070 -20.911 139.902 1.00 46.78 313 ARG A C 1
ATOM 2545 O O . ARG A 1 313 ? -28.013 -22.004 139.302 1.00 46.78 313 ARG A O 1
#

Secondary structure (DSSP, 8-state):
---THHHHHHHHHHHHHHHHHHHHHT--TTSSHHHHHHHHHHHHHHHHHHHHHHHHHHHHHHHHHHHHHHHHHHHHHHHHHHHHHHHHHHHHHHHHHHHHHHHHHHHHHHHHHHHHHHHHHHHHHHHHHHHHHHHHHHHHHHHHHHHHHHHHHHHHHHHHHHHHHHHHHHHHHHHHHHHHHHHHHHHHHHHHHHHHHHHHHHHHHHHHHHHHHHHHHHHHHHHHHHTTTGGGSSSSTTTTTS-HHHHHHHHHHHHHHHHHHHS-TTTEEEEEE-TTSS-EEEEEEEE--TTS-TTSPEEEEE-----GGGT--

Sequence (313 aa):
MIPEYIQIAVGLLTLVLLYFMWQRLRQPAGSDLDKAVREEFRQEREEADRRARALREELAATQNRSNELLVKMMTALGDTQKQNLEHIARATKEGEAAVQKLIVTIREELARQREQVRDLLLNIQKENEARFERVRLTLDERLKGIAAEQQKHMADIVKAQREEQEKARDMLERKFRLIQESNEKKLEEMRKTVDEKLHDTLEKRLGESFKLVSERLEAVQRGLGEMQHLANGVGDLKRVLVNVKERGTWGEYQLGGILADILTPEQYAQNVATKDGRETVEFAVKLPGRTGDHAQPVWLPIDSKFPKESYER

pLDDT: mean 81.49, std 13.34, range [46.78, 96.19]